Protein AF-0000000084720107 (afdb_homodimer)

Solvent-accessible surface area (backbone atoms only — not comparable to full-atom values): 11826 Å² total; per-residue (Å²): 132,82,77,73,78,61,70,47,73,64,52,52,46,48,54,51,49,52,49,52,50,50,53,50,51,50,52,51,52,51,51,51,52,51,52,50,51,51,45,51,50,36,15,63,71,26,46,46,28,26,32,77,55,29,47,62,40,39,82,42,75,51,89,94,42,63,37,34,33,23,87,82,72,50,26,40,38,35,46,38,69,46,50,47,48,53,45,55,48,43,70,68,40,79,60,46,48,67,66,46,51,62,47,44,70,71,48,81,108,130,84,77,74,79,62,70,48,74,62,51,51,47,48,54,51,49,51,49,52,50,51,52,50,50,49,51,51,52,51,50,51,51,51,52,50,50,51,44,51,50,36,15,63,72,26,46,46,28,26,31,76,56,29,47,62,41,40,81,42,74,51,90,95,41,64,36,36,32,24,86,83,72,50,27,38,38,35,48,38,68,46,50,48,48,52,46,54,47,46,71,67,39,76,62,47,49,67,65,43,51,61,47,43,70,69,46,81,107

Radius of gyration: 31.12 Å; Cα contacts (8 Å, |Δi|>4): 248; chains: 2; bounding box: 76×120×64 Å

Structure (mmCIF, N/CA/C/O backbone):
data_AF-0000000084720107-model_v1
#
loop_
_entity.id
_entity.type
_entity.pdbx_description
1 polymer 'Transcription factor zinc-finger domain-containing protein'
#
loop_
_atom_site.group_PDB
_atom_site.id
_atom_site.type_symbol
_atom_site.label_atom_id
_atom_site.label_alt_id
_atom_site.label_comp_id
_atom_site.label_asym_id
_atom_site.label_entity_id
_atom_site.label_seq_id
_atom_site.pdbx_PDB_ins_code
_atom_site.Cartn_x
_atom_site.Cartn_y
_atom_site.Cartn_z
_atom_site.occupancy
_atom_site.B_iso_or_equiv
_atom_site.auth_seq_id
_atom_site.auth_comp_id
_atom_site.auth_asym_id
_atom_site.auth_atom_id
_atom_site.pdbx_PDB_model_num
ATOM 1 N N . MET A 1 1 ? -48.094 58.781 13.461 1 42.09 1 MET A N 1
ATOM 2 C CA . MET A 1 1 ? -47.031 58.656 12.492 1 42.09 1 MET A CA 1
ATOM 3 C C . MET A 1 1 ? -46.281 57.344 12.672 1 42.09 1 MET A C 1
ATOM 5 O O . MET A 1 1 ? -45.75 57.062 13.734 1 42.09 1 MET A O 1
ATOM 9 N N . ALA A 1 2 ? -46.812 56.344 12.031 1 54.69 2 ALA A N 1
ATOM 10 C CA . ALA A 1 2 ? -46.281 54.969 12.047 1 54.69 2 ALA A CA 1
ATOM 11 C C . ALA A 1 2 ? -44.844 54.938 11.555 1 54.69 2 ALA A C 1
ATOM 13 O O . ALA A 1 2 ? -44.531 55.406 10.461 1 54.69 2 ALA A O 1
ATOM 14 N N . HIS A 1 3 ? -43.875 55.156 12.414 1 52.16 3 HIS A N 1
ATOM 15 C CA . HIS A 1 3 ? -42.469 54.938 12.07 1 52.16 3 HIS A CA 1
ATOM 16 C C . HIS A 1 3 ? -42.281 53.594 11.367 1 52.16 3 HIS A C 1
ATOM 18 O O . HIS A 1 3 ? -42.562 52.531 11.938 1 52.16 3 HIS A O 1
ATOM 24 N N . THR A 1 4 ? -42.625 53.531 10.102 1 53.78 4 THR A N 1
ATOM 25 C CA . THR A 1 4 ? -42.25 52.375 9.273 1 53.78 4 THR A CA 1
ATOM 26 C C . THR A 1 4 ? -40.812 52.031 9.484 1 53.78 4 THR A C 1
ATOM 28 O O . THR A 1 4 ? -39.906 52.812 9.203 1 53.78 4 THR A O 1
ATOM 31 N N . ASP A 1 5 ? -40.438 51.438 10.547 1 54.19 5 ASP A N 1
ATOM 32 C CA . ASP A 1 5 ? -39.125 50.906 10.844 1 54.19 5 ASP A CA 1
ATOM 33 C C . ASP A 1 5 ? -38.562 50.156 9.641 1 54.19 5 ASP A C 1
ATOM 35 O O . ASP A 1 5 ? -38.688 48.938 9.531 1 54.19 5 ASP A O 1
ATOM 39 N N . LYS A 1 6 ? -38.688 50.719 8.516 1 60.16 6 LYS A N 1
ATOM 40 C CA . LYS A 1 6 ? -38 50.094 7.387 1 60.16 6 LYS A CA 1
ATOM 41 C C . LYS A 1 6 ? -36.531 49.844 7.703 1 60.16 6 LYS A C 1
ATOM 43 O O . LYS A 1 6 ? -35.812 50.75 8.094 1 60.16 6 LYS A O 1
ATOM 48 N N . PRO A 1 7 ? -36.156 48.625 7.863 1 62.66 7 PRO A N 1
ATOM 49 C CA . PRO A 1 7 ? -34.719 48.438 8.102 1 62.66 7 PRO A CA 1
ATOM 50 C C . PRO A 1 7 ? -33.844 49.188 7.078 1 62.66 7 PRO A C 1
ATOM 52 O O . PRO A 1 7 ? -34.25 49.312 5.922 1 62.66 7 PRO A O 1
ATOM 55 N N . SER A 1 8 ? -33 50 7.645 1 70.5 8 SER A N 1
ATOM 56 C CA . SER A 1 8 ? -32.094 50.781 6.785 1 70.5 8 SER A CA 1
ATOM 57 C C . SER A 1 8 ? -31.328 49.875 5.824 1 70.5 8 SER A C 1
ATOM 59 O O . SER A 1 8 ? -31.094 48.719 6.125 1 70.5 8 SER A O 1
ATOM 61 N N . THR A 1 9 ? -31.266 50.375 4.613 1 80.69 9 THR A N 1
ATOM 62 C CA . THR A 1 9 ? -30.516 49.75 3.535 1 80.69 9 THR A CA 1
ATOM 63 C C . THR A 1 9 ? -29.25 49.094 4.07 1 80.69 9 THR A C 1
ATOM 65 O O . THR A 1 9 ? -28.906 47.969 3.666 1 80.69 9 THR A O 1
ATOM 68 N N . ASN A 1 10 ? -28.797 49.688 5.18 1 84.31 10 ASN A N 1
ATOM 69 C CA . ASN A 1 10 ? -27.578 49.188 5.797 1 84.31 10 ASN A CA 1
ATOM 70 C C . ASN A 1 10 ? -27.844 47.906 6.613 1 84.31 10 ASN A C 1
ATOM 72 O O . ASN A 1 10 ? -27.062 46.969 6.559 1 84.31 10 ASN A O 1
ATOM 76 N N . GLU A 1 11 ? -29.062 48 7.293 1 87.75 11 GLU A N 1
ATOM 77 C CA . GLU A 1 11 ? -29.438 46.844 8.078 1 87.75 11 GLU A CA 1
ATOM 78 C C . GLU A 1 11 ? -29.766 45.656 7.176 1 87.75 11 GLU A C 1
ATOM 80 O O . GLU A 1 11 ? -29.375 44.531 7.465 1 87.75 11 GLU A O 1
ATOM 85 N N . ASP A 1 12 ? -30.422 45.938 6.09 1 87.31 12 ASP A N 1
ATOM 86 C CA . ASP A 1 12 ? -30.75 44.906 5.113 1 87.31 12 ASP A CA 1
ATOM 87 C C . ASP A 1 12 ? -29.484 44.281 4.508 1 87.31 12 ASP A C 1
ATOM 89 O O . ASP A 1 12 ? -29.391 43.062 4.32 1 87.31 12 ASP A O 1
ATOM 93 N N . ASP A 1 13 ? -28.594 45.156 4.328 1 90 13 ASP A N 1
ATOM 94 C CA . ASP A 1 13 ? -27.312 44.719 3.777 1 90 13 ASP A CA 1
ATOM 95 C C . ASP A 1 13 ? -26.547 43.844 4.781 1 90 13 ASP A C 1
ATOM 97 O O . ASP A 1 13 ? -25.938 42.844 4.406 1 90 13 ASP A O 1
ATOM 101 N N . TYR A 1 14 ? -26.625 44.344 6.008 1 95.44 14 TYR A N 1
ATOM 102 C CA . TYR A 1 14 ? -25.969 43.594 7.082 1 95.44 14 TYR A CA 1
ATOM 103 C C . TYR A 1 14 ? -26.547 42.188 7.211 1 95.44 14 TYR A C 1
ATOM 105 O O . TYR A 1 14 ? -25.797 41.219 7.23 1 95.44 14 TYR A O 1
ATOM 113 N N . PHE A 1 15 ? -27.859 42 7.211 1 94.31 15 PHE A N 1
ATOM 114 C CA . PHE A 1 15 ? -28.516 40.719 7.344 1 94.31 15 PHE A CA 1
ATOM 115 C C . PHE A 1 15 ? -28.266 39.844 6.105 1 94.31 15 PHE A C 1
ATOM 117 O O . PHE A 1 15 ? -28.109 38.625 6.211 1 94.31 15 PHE A O 1
ATOM 124 N N . ALA A 1 16 ? -28.219 40.562 4.969 1 94.38 16 ALA A N 1
ATOM 125 C CA . ALA A 1 16 ? -27.922 39.844 3.725 1 94.38 16 ALA A CA 1
ATOM 126 C C . ALA A 1 16 ? -26.5 39.281 3.75 1 94.38 16 ALA A C 1
ATOM 128 O O . ALA A 1 16 ? -26.297 38.125 3.357 1 94.38 16 ALA A O 1
ATOM 129 N N . GLN A 1 17 ? -25.578 40.094 4.285 1 94 17 GLN A N 1
ATOM 130 C CA . GLN A 1 17 ? -24.203 39.656 4.398 1 94 17 GLN A CA 1
ATOM 131 C C . GLN A 1 17 ? -24.062 38.5 5.387 1 94 17 GLN A C 1
ATOM 133 O O . GLN A 1 17 ? -23.359 37.531 5.117 1 94 17 GLN A O 1
ATOM 138 N N . GLU A 1 18 ? -24.781 38.594 6.469 1 94.56 18 GLU A N 1
ATOM 139 C CA . GLU A 1 18 ? -24.766 37.531 7.477 1 94.56 18 GLU A CA 1
ATOM 140 C C . GLU A 1 18 ? -25.312 36.25 6.914 1 94.56 18 GLU A C 1
ATOM 142 O O . GLU A 1 18 ? -24.766 35.156 7.176 1 94.56 18 GLU A O 1
ATOM 147 N N . GLU A 1 19 ? -26.312 36.406 6.145 1 95.62 19 GLU A N 1
ATOM 148 C CA . GLU A 1 19 ? -26.906 35.219 5.539 1 95.62 19 GLU A CA 1
ATOM 149 C C . GLU A 1 19 ? -25.969 34.562 4.539 1 95.62 19 GLU A C 1
ATOM 151 O O . GLU A 1 19 ? -25.828 33.344 4.512 1 95.62 19 GLU A O 1
ATOM 156 N N . ILE A 1 20 ? -25.266 35.344 3.721 1 97.06 20 ILE A N 1
ATOM 157 C CA . ILE A 1 20 ? -24.312 34.844 2.748 1 97.06 20 ILE A CA 1
ATOM 158 C C . ILE A 1 20 ? -23.172 34.094 3.473 1 97.06 20 ILE A C 1
ATOM 160 O O . ILE A 1 20 ? -22.781 33 3.072 1 97.06 20 ILE A O 1
ATOM 164 N N . GLU A 1 21 ? -22.75 34.688 4.562 1 96.69 21 GLU A N 1
ATOM 165 C CA . GLU A 1 21 ? -21.656 34.094 5.332 1 96.69 21 GLU A CA 1
ATOM 166 C C . GLU A 1 21 ? -22.078 32.75 5.953 1 96.69 21 GLU A C 1
ATOM 168 O O . GLU A 1 21 ? -21.297 31.797 5.949 1 96.69 21 GLU A O 1
ATOM 173 N N . GLN A 1 22 ? -23.328 32.781 6.426 1 96.31 22 GLN A N 1
ATOM 174 C CA . GLN A 1 22 ? -23.844 31.531 7.012 1 96.31 22 GLN A CA 1
ATOM 175 C C . GLN A 1 22 ? -23.953 30.438 5.961 1 96.31 22 GLN A C 1
ATOM 177 O O . GLN A 1 22 ? -23.578 29.281 6.219 1 96.31 22 GLN A O 1
ATOM 182 N N . LYS A 1 23 ? -24.406 30.828 4.773 1 97.56 23 LYS A N 1
ATOM 183 C CA . LYS A 1 23 ? -24.516 29.859 3.688 1 97.56 23 LYS A CA 1
ATOM 184 C C . LYS A 1 23 ? -23.141 29.375 3.25 1 97.56 23 LYS A C 1
ATOM 186 O O . LYS A 1 23 ? -22.953 28.188 2.977 1 97.56 23 LYS A O 1
ATOM 191 N N . ARG A 1 24 ? -22.188 30.297 3.236 1 97.25 24 ARG A N 1
ATOM 192 C CA . ARG A 1 24 ? -20.812 29.953 2.898 1 97.25 24 ARG A CA 1
ATOM 193 C C . ARG A 1 24 ? -20.234 28.969 3.916 1 97.25 24 ARG A C 1
ATOM 195 O O . ARG A 1 24 ? -19.609 27.984 3.543 1 97.25 24 ARG A O 1
ATOM 202 N N . LYS A 1 25 ? -20.453 29.234 5.195 1 97.5 25 LYS A N 1
ATOM 203 C CA . LYS A 1 25 ? -19.953 28.375 6.273 1 97.5 25 LYS A CA 1
ATOM 204 C C . LYS A 1 25 ? -20.562 26.984 6.191 1 97.5 25 LYS A C 1
ATOM 206 O O . LYS A 1 25 ? -19.844 25.984 6.336 1 97.5 25 LYS A O 1
ATOM 211 N N . LEU A 1 26 ? -21.781 26.891 5.934 1 97 26 LEU A N 1
ATOM 212 C CA . LEU A 1 26 ? -22.453 25.609 5.797 1 97 26 LEU A CA 1
ATOM 213 C C . LEU A 1 26 ? -21.906 24.828 4.605 1 97 26 LEU A C 1
ATOM 215 O O . LEU A 1 26 ? -21.656 23.625 4.707 1 97 26 LEU A O 1
ATOM 219 N N . ALA A 1 27 ? -21.703 25.5 3.475 1 97.5 27 ALA A N 1
ATOM 220 C CA . ALA A 1 27 ? -21.141 24.891 2.275 1 97.5 27 ALA A CA 1
ATOM 221 C C . ALA A 1 27 ? -19.75 24.312 2.553 1 97.5 27 ALA A C 1
ATOM 223 O O . ALA A 1 27 ? -19.438 23.203 2.129 1 97.5 27 ALA A O 1
ATOM 224 N N . HIS A 1 28 ? -19 25.141 3.303 1 97.56 28 HIS A N 1
ATOM 225 C CA . HIS A 1 28 ? -17.656 24.703 3.664 1 97.56 28 HIS A CA 1
ATOM 226 C C . HIS A 1 28 ? -17.703 23.469 4.562 1 97.56 28 HIS A C 1
ATOM 228 O O . HIS A 1 28 ? -16.953 22.516 4.352 1 97.56 28 HIS A O 1
ATOM 234 N N . GLN A 1 29 ? -18.594 23.484 5.484 1 96.94 29 GLN A N 1
ATOM 235 C CA . GLN A 1 29 ? -18.75 22.359 6.387 1 96.94 29 GLN A CA 1
ATOM 236 C C . GLN A 1 29 ? -19.188 21.094 5.629 1 96.94 29 GLN A C 1
ATOM 238 O O . GLN A 1 29 ? -18.656 20.016 5.871 1 96.94 29 GLN A O 1
ATOM 243 N N . GLN A 1 30 ? -20.047 21.234 4.727 1 97.31 30 GLN A N 1
ATOM 244 C CA . GLN A 1 30 ? -20.5 20.125 3.9 1 97.31 30 GLN A CA 1
ATOM 245 C C . GLN A 1 30 ? -19.375 19.594 3.027 1 97.31 30 GLN A C 1
ATOM 247 O O . GLN A 1 30 ? -19.203 18.375 2.891 1 97.31 30 GLN A O 1
ATOM 252 N N . ALA A 1 31 ? -18.656 20.422 2.492 1 97.38 31 ALA A N 1
ATOM 253 C CA . ALA A 1 31 ? -17.516 20.031 1.663 1 97.38 31 ALA A CA 1
ATOM 254 C C . ALA A 1 31 ? -16.484 19.25 2.475 1 97.38 31 ALA A C 1
ATOM 256 O O . ALA A 1 31 ? -15.961 18.219 2.014 1 97.38 31 ALA A O 1
ATOM 257 N N . GLN A 1 32 ? -16.25 19.734 3.699 1 96.94 32 GLN A N 1
ATOM 258 C CA . GLN A 1 32 ? -15.305 19.047 4.582 1 96.94 32 GLN A CA 1
ATOM 259 C C . GLN A 1 32 ? -15.812 17.672 4.977 1 96.94 32 GLN A C 1
ATOM 261 O O . GLN A 1 32 ? -15.047 16.703 5.02 1 96.94 32 GLN A O 1
ATOM 266 N N . ALA A 1 33 ? -17.031 17.578 5.223 1 97.25 33 ALA A N 1
ATOM 267 C CA . ALA A 1 33 ? -17.641 16.297 5.598 1 97.25 33 ALA A CA 1
ATOM 268 C C . ALA A 1 33 ? -17.562 15.289 4.449 1 97.25 33 ALA A C 1
ATOM 270 O O . ALA A 1 33 ? -17.25 14.117 4.664 1 97.25 33 ALA A O 1
ATOM 271 N N . LEU A 1 34 ? -17.812 15.742 3.246 1 97.06 34 LEU A N 1
ATOM 272 C CA . LEU A 1 34 ? -17.734 14.875 2.072 1 97.06 34 LEU A CA 1
ATOM 273 C C . LEU A 1 34 ? -16.297 14.414 1.834 1 97.06 34 LEU A C 1
ATOM 275 O O . LEU A 1 34 ? -16.062 13.25 1.526 1 97.06 34 LEU A O 1
ATOM 279 N N . ALA A 1 35 ? -15.391 15.32 1.929 1 96.19 35 ALA A N 1
ATOM 280 C CA . ALA A 1 35 ? -13.977 14.984 1.771 1 96.19 35 ALA A CA 1
ATOM 281 C C . ALA A 1 35 ? -13.539 13.953 2.809 1 96.19 35 ALA A C 1
ATOM 283 O O . ALA A 1 35 ? -12.805 13.016 2.49 1 96.19 35 ALA A O 1
ATOM 284 N N . ALA A 1 36 ? -13.992 14.109 4.02 1 96.69 36 ALA A N 1
ATOM 285 C CA . ALA A 1 36 ? -13.664 13.188 5.098 1 96.69 36 ALA A CA 1
ATOM 286 C C . ALA A 1 36 ? -14.227 11.797 4.82 1 96.69 36 ALA A C 1
ATOM 288 O O . ALA A 1 36 ? -13.555 10.789 5.047 1 96.69 36 ALA A O 1
ATOM 289 N N . GLN A 1 37 ? -15.383 11.805 4.344 1 96.44 37 GLN A N 1
ATOM 290 C CA . GLN A 1 37 ? -16.016 10.531 3.998 1 96.44 37 GLN A CA 1
ATOM 291 C C . GLN A 1 37 ? -15.25 9.828 2.877 1 96.44 37 GLN A C 1
ATOM 293 O O . GLN A 1 37 ? -15.016 8.625 2.939 1 96.44 37 GLN A O 1
ATOM 298 N N . GLN A 1 38 ? -14.898 10.586 1.885 1 96.25 38 GLN A N 1
ATOM 299 C CA . GLN A 1 38 ? -14.125 10.031 0.778 1 96.25 38 GLN A CA 1
ATOM 300 C C . GLN A 1 38 ? -12.797 9.469 1.266 1 96.25 38 GLN A C 1
ATOM 302 O O . GLN A 1 38 ? -12.391 8.375 0.856 1 96.25 38 GLN A O 1
ATOM 307 N N . ARG A 1 39 ? -12.133 10.188 2.121 1 95.81 39 ARG A N 1
ATOM 308 C CA . ARG A 1 39 ? -10.859 9.727 2.678 1 95.81 39 ARG A CA 1
ATOM 309 C C . ARG A 1 39 ? -11.039 8.422 3.441 1 95.81 39 ARG A C 1
ATOM 311 O O . ARG A 1 39 ? -10.219 7.504 3.316 1 95.81 39 ARG A O 1
ATOM 318 N N . GLU A 1 40 ? -12.086 8.367 4.203 1 97.5 40 GLU A N 1
ATOM 319 C CA . GLU A 1 40 ? -12.375 7.148 4.957 1 97.5 40 GLU A CA 1
ATOM 320 C C . GLU A 1 40 ? -12.656 5.977 4.023 1 97.5 40 GLU A C 1
ATOM 322 O O . GLU A 1 40 ? -12.219 4.852 4.277 1 97.5 40 GLU A O 1
ATOM 327 N N . GLU A 1 41 ? -13.336 6.238 2.996 1 98 41 GLU A N 1
ATOM 328 C CA . GLU A 1 41 ? -13.625 5.203 2.01 1 98 41 GLU A CA 1
ATOM 329 C C . GLU A 1 41 ? -12.352 4.703 1.337 1 98 41 GLU A C 1
ATOM 331 O O . GLU A 1 41 ? -12.18 3.5 1.142 1 98 41 GLU A O 1
ATOM 336 N N . LEU A 1 42 ? -11.484 5.562 0.985 1 97.56 42 LEU A N 1
ATOM 337 C CA . LEU A 1 42 ? -10.203 5.199 0.396 1 97.56 42 LEU A CA 1
ATOM 338 C C . LEU A 1 42 ? -9.367 4.395 1.381 1 97.56 42 LEU A C 1
ATOM 340 O O . LEU A 1 42 ? -8.734 3.406 1.001 1 97.56 42 LEU A O 1
ATOM 344 N N . LYS A 1 43 ? -9.367 4.852 2.609 1 97.94 43 LYS A N 1
ATOM 345 C CA . LYS A 1 43 ? -8.664 4.129 3.662 1 97.94 43 LYS A CA 1
ATOM 346 C C . LYS A 1 43 ? -9.156 2.689 3.768 1 97.94 43 LYS A C 1
ATOM 348 O O . LYS A 1 43 ? -8.359 1.752 3.791 1 97.94 43 LYS A O 1
ATOM 353 N N . LYS A 1 44 ? -10.406 2.51 3.754 1 98.06 44 LYS A N 1
ATOM 354 C CA . LYS A 1 44 ? -10.992 1.178 3.865 1 98.06 44 LYS A CA 1
ATOM 355 C C . LYS A 1 44 ? -10.656 0.327 2.643 1 98.06 44 LYS A C 1
ATOM 357 O O . LYS A 1 44 ? -10.359 -0.863 2.77 1 98.06 44 LYS A O 1
ATOM 362 N N . LEU A 1 45 ? -10.664 0.875 1.527 1 98.12 45 LEU A N 1
ATOM 363 C CA . LEU A 1 45 ? -10.43 0.177 0.268 1 98.12 45 LEU A CA 1
ATOM 364 C C . LEU A 1 45 ? -9.008 -0.37 0.203 1 98.12 45 LEU A C 1
ATOM 366 O O . LEU A 1 45 ? -8.789 -1.491 -0.261 1 98.12 45 LEU A O 1
ATOM 370 N N . HIS A 1 46 ? -8.078 0.383 0.67 1 98.38 46 HIS A N 1
ATOM 371 C CA . HIS A 1 46 ? -6.676 0.057 0.424 1 98.38 46 HIS A CA 1
ATOM 372 C C . HIS A 1 46 ? -6.008 -0.479 1.684 1 98.38 46 HIS A C 1
ATOM 374 O O . HIS A 1 46 ? -4.832 -0.853 1.656 1 98.38 46 HIS A O 1
ATOM 380 N N . PHE A 1 47 ? -6.805 -0.526 2.811 1 98.38 47 PHE A N 1
ATOM 381 C CA . PHE A 1 47 ? -6.262 -0.943 4.098 1 98.38 47 PHE A CA 1
ATOM 382 C C . PHE A 1 47 ? -5.586 -2.305 3.984 1 98.38 47 PHE A C 1
ATOM 384 O O . PHE A 1 47 ? -6.188 -3.262 3.494 1 98.38 47 PHE A O 1
ATOM 391 N N . MET A 1 48 ? -4.352 -2.396 4.285 1 98.06 48 MET A N 1
ATOM 392 C CA . MET A 1 48 ? -3.543 -3.605 4.383 1 98.06 48 MET A CA 1
ATOM 393 C C . MET A 1 48 ? -3.459 -4.316 3.039 1 98.06 48 MET A C 1
ATOM 395 O O . MET A 1 48 ? -3.346 -5.543 2.984 1 98.06 48 MET A O 1
ATOM 399 N N . LYS A 1 49 ? -3.588 -3.574 1.926 1 98.5 49 LYS A N 1
ATOM 400 C CA . LYS A 1 49 ? -3.324 -4.066 0.578 1 98.5 49 LYS A CA 1
ATOM 401 C C . LYS A 1 49 ? -1.955 -3.607 0.082 1 98.5 49 LYS A C 1
ATOM 403 O O . LYS A 1 49 ? -1.561 -2.461 0.309 1 98.5 49 LYS A O 1
ATOM 408 N N . CYS A 1 50 ? -1.223 -4.48 -0.48 1 97.94 50 CYS A N 1
ATOM 409 C CA . CYS A 1 50 ? 0.128 -4.199 -0.953 1 97.94 50 CYS A CA 1
ATOM 410 C C . CYS A 1 50 ? 0.105 -3.191 -2.096 1 97.94 50 CYS A C 1
ATOM 412 O O . CYS A 1 50 ? -0.551 -3.416 -3.115 1 97.94 50 CYS A O 1
ATOM 414 N N . PRO A 1 51 ? 0.845 -2.18 -1.978 1 98 51 PRO A N 1
ATOM 415 C CA . PRO A 1 51 ? 0.857 -1.147 -3.018 1 98 51 PRO A CA 1
ATOM 416 C C . PRO A 1 51 ? 1.686 -1.547 -4.234 1 98 51 PRO A C 1
ATOM 418 O O . PRO A 1 51 ? 1.779 -0.784 -5.199 1 98 51 PRO A O 1
ATOM 421 N N . LYS A 1 52 ? 2.318 -2.68 -4.199 1 96.5 52 LYS A N 1
ATOM 422 C CA . LYS A 1 52 ? 3.146 -3.141 -5.309 1 96.5 52 LYS A CA 1
ATOM 423 C C . LYS A 1 52 ? 2.414 -4.188 -6.145 1 96.5 52 LYS A C 1
ATOM 425 O O . LYS A 1 52 ? 2.406 -4.109 -7.375 1 96.5 52 LYS A O 1
ATOM 430 N N . CYS A 1 53 ? 1.717 -5.094 -5.43 1 97.38 53 CYS A N 1
ATOM 431 C CA . CYS A 1 53 ? 1.162 -6.207 -6.195 1 97.38 53 CYS A CA 1
ATOM 432 C C . CYS A 1 53 ? -0.321 -6.387 -5.895 1 97.38 53 CYS A C 1
ATOM 434 O O . CYS A 1 53 ? -0.986 -7.223 -6.516 1 97.38 53 CYS A O 1
ATOM 436 N N . GLY A 1 54 ? -0.812 -5.688 -4.863 1 97.88 54 GLY A N 1
ATOM 437 C CA . GLY A 1 54 ? -2.244 -5.68 -4.605 1 97.88 54 GLY A CA 1
ATOM 438 C C . GLY A 1 54 ? -2.682 -6.773 -3.648 1 97.88 54 GLY A C 1
ATOM 439 O O . GLY A 1 54 ? -3.842 -6.816 -3.234 1 97.88 54 GLY A O 1
ATOM 440 N N . MET A 1 55 ? -1.775 -7.695 -3.24 1 97.44 55 MET A N 1
ATOM 441 C CA . MET A 1 55 ? -2.115 -8.773 -2.318 1 97.44 55 MET A CA 1
ATOM 442 C C . MET A 1 55 ? -2.209 -8.258 -0.887 1 97.44 55 MET A C 1
ATOM 444 O O . MET A 1 55 ? -1.887 -7.102 -0.616 1 97.44 55 MET A O 1
ATOM 448 N N . ASP A 1 56 ? -2.586 -9.07 0.007 1 97.62 56 ASP A N 1
ATOM 449 C CA . ASP A 1 56 ? -2.758 -8.68 1.403 1 97.62 56 ASP A CA 1
ATOM 450 C C . ASP A 1 56 ? -1.407 -8.492 2.092 1 97.62 56 ASP A C 1
ATOM 452 O O . ASP A 1 56 ? -0.474 -9.266 1.855 1 97.62 56 ASP A O 1
ATOM 456 N N . LEU A 1 57 ? -1.314 -7.484 2.928 1 96.62 57 LEU A N 1
ATOM 457 C CA . LEU A 1 57 ? -0.196 -7.348 3.854 1 96.62 57 LEU A CA 1
ATOM 458 C C . LEU A 1 57 ? -0.47 -8.094 5.152 1 96.62 57 LEU A C 1
ATOM 460 O O . LEU A 1 57 ? -1.626 -8.242 5.559 1 96.62 57 LEU A O 1
ATOM 464 N N . HIS A 1 58 ? 0.583 -8.586 5.742 1 91.62 58 HIS A N 1
ATOM 465 C CA . HIS A 1 58 ? 0.469 -9.297 7.012 1 91.62 58 HIS A CA 1
ATOM 466 C C . HIS A 1 58 ? 1.369 -8.672 8.07 1 91.62 58 HIS A C 1
ATOM 468 O O . HIS A 1 58 ? 2.504 -8.289 7.785 1 91.62 58 HIS A O 1
ATOM 474 N N . LYS A 1 59 ? 0.797 -8.586 9.211 1 90.12 59 LYS A N 1
ATOM 475 C CA . LYS A 1 59 ? 1.562 -8.047 10.328 1 90.12 59 LYS A CA 1
ATOM 476 C C . LYS A 1 59 ? 2.551 -9.07 10.867 1 90.12 59 LYS A C 1
ATOM 478 O O . LYS A 1 59 ? 2.191 -10.234 11.086 1 90.12 59 LYS A O 1
ATOM 483 N N . LEU A 1 60 ? 3.74 -8.641 10.898 1 78.5 60 LEU A N 1
ATOM 484 C CA . LEU A 1 60 ? 4.789 -9.453 11.508 1 78.5 60 LEU A CA 1
ATOM 485 C C . LEU A 1 60 ? 5.531 -8.664 12.578 1 78.5 60 LEU A C 1
ATOM 487 O O . LEU A 1 60 ? 5.789 -7.469 12.414 1 78.5 60 LEU A O 1
ATOM 491 N N . THR A 1 61 ? 5.617 -9.227 13.695 1 74.69 61 THR A N 1
ATOM 492 C CA . THR A 1 61 ? 6.375 -8.586 14.766 1 74.69 61 THR A CA 1
ATOM 493 C C . THR A 1 61 ? 7.801 -9.133 14.82 1 74.69 61 THR A C 1
ATOM 495 O O . THR A 1 61 ? 8.008 -10.344 14.805 1 74.69 61 THR A O 1
ATOM 498 N N . LYS A 1 62 ? 8.688 -8.312 14.531 1 60.41 62 LYS A N 1
ATOM 499 C CA . LYS A 1 62 ? 10.086 -8.695 14.68 1 60.41 62 LYS A CA 1
ATOM 500 C C . LYS A 1 62 ? 10.766 -7.887 15.789 1 60.41 62 LYS A C 1
ATOM 502 O O . LYS A 1 62 ? 11 -6.688 15.633 1 60.41 62 LYS A O 1
ATOM 507 N N . GLY A 1 63 ? 11.094 -8.555 16.797 1 61.94 63 GLY A N 1
ATOM 508 C CA . GLY A 1 63 ? 11.57 -7.816 17.969 1 61.94 63 GLY A CA 1
ATOM 509 C C . GLY A 1 63 ? 10.531 -6.859 18.516 1 61.94 63 GLY A C 1
ATOM 510 O O . GLY A 1 63 ? 9.414 -7.262 18.828 1 61.94 63 GLY A O 1
ATOM 511 N N . ASP A 1 64 ? 10.914 -5.621 18.547 1 64.88 6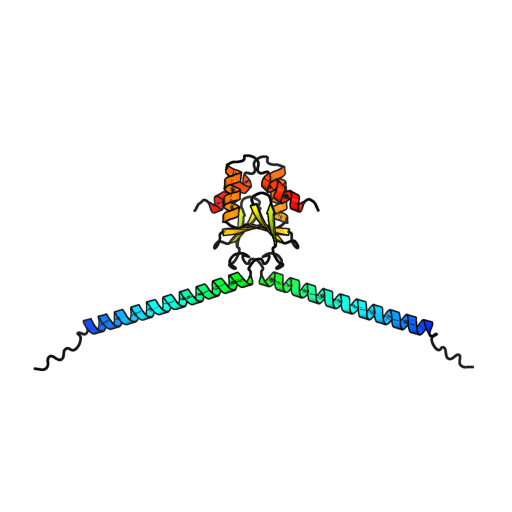4 ASP A N 1
ATOM 512 C CA . ASP A 1 64 ? 10.016 -4.602 19.094 1 64.88 64 ASP A CA 1
ATOM 513 C C . ASP A 1 64 ? 9.367 -3.791 17.984 1 64.88 64 ASP A C 1
ATOM 515 O O . ASP A 1 64 ? 8.742 -2.758 18.234 1 64.88 64 ASP A O 1
ATOM 519 N N . VAL A 1 65 ? 9.602 -4.324 16.734 1 67.19 65 VAL A N 1
ATOM 520 C CA . VAL A 1 65 ? 9.047 -3.559 15.625 1 67.19 65 VAL A CA 1
ATOM 521 C C . VAL A 1 65 ? 7.988 -4.387 14.906 1 67.19 65 VAL A C 1
ATOM 523 O O . VAL A 1 65 ? 8.18 -5.586 14.672 1 67.19 65 VAL A O 1
ATOM 526 N N . GLU A 1 66 ? 6.879 -3.754 14.734 1 79.69 66 GLU A N 1
ATOM 527 C CA . GLU A 1 66 ? 5.805 -4.355 13.945 1 79.69 66 GLU A CA 1
ATOM 528 C C . GLU A 1 66 ? 5.84 -3.869 12.5 1 79.69 66 GLU A C 1
ATOM 530 O O . GLU A 1 66 ? 5.895 -2.666 12.25 1 79.69 66 GLU A O 1
ATOM 535 N N . ILE A 1 67 ? 5.918 -4.82 11.578 1 78.81 67 ILE A N 1
ATOM 536 C CA . ILE A 1 67 ? 5.945 -4.461 10.164 1 78.81 67 ILE A CA 1
ATOM 537 C C . ILE A 1 67 ? 4.773 -5.121 9.438 1 78.81 67 ILE A C 1
ATOM 539 O O . ILE A 1 67 ? 4.246 -6.141 9.898 1 78.81 67 ILE A O 1
ATOM 543 N N . ASP A 1 68 ? 4.34 -4.496 8.391 1 91.06 68 ASP A N 1
ATOM 544 C CA . ASP A 1 68 ? 3.379 -5.082 7.465 1 91.06 68 ASP A CA 1
ATOM 545 C C . ASP A 1 68 ? 4.07 -5.57 6.195 1 91.06 68 ASP A C 1
ATOM 547 O O . ASP A 1 68 ? 4.68 -4.781 5.469 1 91.06 68 ASP A O 1
ATOM 551 N N . THR A 1 69 ? 4.012 -6.93 5.938 1 87.56 69 THR A N 1
ATOM 552 C CA . THR A 1 69 ? 4.773 -7.484 4.824 1 87.56 69 THR A CA 1
ATOM 553 C C . THR A 1 69 ? 3.854 -8.242 3.867 1 87.56 69 THR A C 1
ATOM 555 O O . THR A 1 69 ? 2.838 -8.797 4.285 1 87.56 69 THR A O 1
ATOM 558 N N . CYS A 1 70 ? 4.266 -8.133 2.648 1 92.25 70 CYS A N 1
ATOM 559 C CA . CYS A 1 70 ? 3.59 -8.906 1.614 1 92.25 70 CYS A CA 1
ATOM 560 C C . CYS A 1 70 ? 4.316 -10.219 1.356 1 92.25 70 CYS A C 1
ATOM 562 O O . CYS A 1 70 ? 5.488 -10.227 0.974 1 92.25 70 CYS A O 1
ATOM 564 N N . PHE A 1 71 ? 3.656 -11.344 1.472 1 88.94 71 PHE A N 1
ATOM 565 C CA . PHE A 1 71 ? 4.289 -12.648 1.308 1 88.94 71 PHE A CA 1
ATOM 566 C C . PHE A 1 71 ? 4.395 -13.016 -0.168 1 88.94 71 PHE A C 1
ATOM 568 O O . PHE A 1 71 ? 5.117 -13.953 -0.53 1 88.94 71 PHE A O 1
ATOM 575 N N . ASN A 1 72 ? 3.73 -12.156 -0.942 1 92.25 72 ASN A N 1
ATOM 576 C CA . ASN A 1 72 ? 3.805 -12.414 -2.377 1 92.25 72 ASN A CA 1
ATOM 577 C C . ASN A 1 72 ? 5.023 -11.742 -3.006 1 92.25 72 ASN A C 1
ATOM 579 O O . ASN A 1 72 ? 5.809 -12.398 -3.695 1 92.25 72 ASN A O 1
ATOM 583 N N . CYS A 1 73 ? 5.246 -10.477 -2.803 1 92.44 73 CYS A N 1
ATOM 584 C CA . CYS A 1 73 ? 6.352 -9.766 -3.436 1 92.44 73 CYS A CA 1
ATOM 585 C C . CYS A 1 73 ? 7.457 -9.469 -2.43 1 92.44 73 CYS A C 1
ATOM 587 O O . CYS A 1 73 ? 8.547 -9.031 -2.809 1 92.44 73 CYS A O 1
ATOM 589 N N . HIS A 1 74 ? 7.07 -9.602 -1.176 1 86.94 74 HIS A N 1
ATOM 590 C CA . HIS A 1 74 ? 8.031 -9.484 -0.084 1 86.94 74 HIS A CA 1
ATOM 591 C C . HIS A 1 74 ? 8.352 -8.023 0.22 1 86.94 74 HIS A C 1
ATOM 593 O O . HIS A 1 74 ? 9.383 -7.723 0.814 1 86.94 74 HIS A O 1
ATOM 599 N N . GLY A 1 75 ? 7.48 -7.121 -0.141 1 88.56 75 GLY A N 1
ATOM 600 C CA . GLY A 1 75 ? 7.594 -5.727 0.26 1 88.56 75 GLY A CA 1
ATOM 601 C C . GLY A 1 75 ? 7.25 -5.496 1.72 1 88.56 75 GLY A C 1
ATOM 602 O O . GLY A 1 75 ? 6.566 -6.316 2.338 1 88.56 75 GLY A O 1
ATOM 603 N N . VAL A 1 76 ? 7.672 -4.34 2.211 1 86.69 76 VAL A N 1
ATOM 604 C CA . VAL A 1 76 ? 7.449 -4.035 3.619 1 86.69 76 VAL A CA 1
ATOM 605 C C . VAL A 1 76 ? 6.914 -2.611 3.762 1 86.69 76 VAL A C 1
ATOM 607 O O . VAL A 1 76 ? 7.434 -1.681 3.141 1 86.69 76 VAL A O 1
ATOM 610 N N . PHE A 1 77 ? 5.891 -2.516 4.543 1 91.19 77 PHE A N 1
ATOM 611 C CA . PHE A 1 77 ? 5.336 -1.217 4.902 1 91.19 77 PHE A CA 1
ATOM 612 C C . PHE A 1 77 ? 5.555 -0.926 6.383 1 91.19 77 PHE A C 1
ATOM 614 O O . PHE A 1 77 ? 5.32 -1.789 7.23 1 91.19 77 PHE A O 1
ATOM 621 N N . LEU A 1 78 ? 6.012 0.247 6.656 1 85.5 78 LEU A N 1
ATOM 622 C CA . LEU A 1 78 ? 6.262 0.706 8.023 1 85.5 78 LEU A CA 1
ATOM 623 C C . LEU A 1 78 ? 5.461 1.967 8.32 1 85.5 78 LEU A C 1
ATOM 625 O O . LEU A 1 78 ? 5.508 2.938 7.562 1 85.5 78 LEU A O 1
ATOM 629 N N . ASP A 1 79 ? 4.77 1.855 9.422 1 86.31 79 ASP A N 1
ATOM 630 C CA . ASP A 1 79 ? 4.043 3.051 9.836 1 86.31 79 ASP A CA 1
ATOM 631 C C . ASP A 1 79 ? 4.996 4.109 10.391 1 86.31 79 ASP A C 1
ATOM 633 O O . ASP A 1 79 ? 6.141 3.807 10.734 1 86.31 79 ASP A O 1
ATOM 637 N N . SER A 1 80 ? 4.5 5.309 10.438 1 78.62 80 SER A N 1
ATOM 638 C CA . SER A 1 80 ? 5.34 6.41 10.898 1 78.62 80 SER A CA 1
ATOM 639 C C . SER A 1 80 ? 5.805 6.188 12.328 1 78.62 80 SER A C 1
ATOM 641 O O . SER A 1 80 ? 6.953 6.488 12.672 1 78.62 80 SER A O 1
ATOM 643 N N . GLY A 1 81 ? 4.879 5.73 13.172 1 72.19 81 GLY A N 1
ATOM 644 C CA . GLY A 1 81 ? 5.234 5.445 14.555 1 72.19 81 GLY A CA 1
ATOM 645 C C . GLY A 1 81 ? 6.348 4.426 14.688 1 72.19 81 GLY A C 1
ATOM 646 O O . GLY A 1 81 ? 7.254 4.594 15.5 1 72.19 81 GLY A O 1
ATOM 647 N N . GLU A 1 82 ? 6.297 3.449 13.859 1 69.69 82 GLU A N 1
ATOM 648 C CA . GLU A 1 82 ? 7.309 2.396 13.891 1 69.69 82 GLU A CA 1
ATOM 649 C C . GLU A 1 82 ? 8.641 2.895 13.336 1 69.69 82 GLU A C 1
ATOM 651 O O . GLU A 1 82 ? 9.703 2.533 13.852 1 69.69 82 GLU A O 1
ATOM 656 N N . LEU A 1 83 ? 8.445 3.674 12.383 1 66 83 LEU A N 1
ATOM 657 C CA . LEU A 1 83 ? 9.656 4.27 11.82 1 66 83 LEU A CA 1
ATOM 658 C C . LEU A 1 83 ? 10.367 5.133 12.859 1 66 83 LEU A C 1
ATOM 660 O O . LEU A 1 83 ? 11.594 5.09 12.969 1 66 83 LEU A O 1
ATOM 664 N N . GLU A 1 84 ? 9.5 5.758 13.602 1 63.81 84 GLU A N 1
ATOM 665 C CA . GLU A 1 84 ? 10.039 6.594 14.672 1 63.81 84 GLU A CA 1
ATOM 666 C C . GLU A 1 84 ? 10.695 5.742 15.758 1 63.81 84 GLU A C 1
ATOM 668 O O . GLU A 1 84 ? 11.766 6.094 16.266 1 63.81 84 GLU A O 1
ATOM 673 N N . ARG A 1 85 ? 10.086 4.773 16.094 1 62.22 85 ARG A N 1
ATOM 674 C CA . ARG A 1 85 ? 10.633 3.867 17.109 1 62.22 85 ARG A CA 1
ATOM 675 C C . ARG A 1 85 ? 11.938 3.246 16.641 1 62.22 85 ARG A C 1
ATOM 677 O O . ARG A 1 85 ? 12.891 3.113 17.406 1 62.22 85 ARG A O 1
ATOM 684 N N . LEU A 1 86 ? 11.82 2.848 15.453 1 59.34 86 LEU A N 1
ATOM 685 C CA . LEU A 1 86 ? 13.031 2.281 14.867 1 59.34 86 LEU A CA 1
ATOM 686 C C . LEU A 1 86 ? 14.164 3.297 14.875 1 59.34 86 LEU A C 1
ATOM 688 O O . LEU A 1 86 ? 15.312 2.947 15.156 1 59.34 86 LEU A O 1
ATOM 692 N N . GLN A 1 87 ? 13.773 4.512 14.766 1 58.56 87 GLN A N 1
ATOM 693 C CA . GLN A 1 87 ? 14.75 5.598 14.773 1 58.56 87 GLN A CA 1
ATOM 694 C C . GLN A 1 87 ? 15.305 5.828 16.172 1 58.56 87 GLN A C 1
ATOM 696 O O . GLN A 1 87 ? 16.5 6.059 16.344 1 58.56 87 GLN A O 1
ATOM 701 N N . ALA A 1 88 ? 14.43 5.832 17 1 57.41 88 ALA A N 1
ATOM 702 C CA . ALA A 1 88 ? 14.812 6.016 18.406 1 57.41 88 ALA A CA 1
ATOM 703 C C . ALA A 1 88 ? 15.758 4.91 18.859 1 57.41 88 ALA A C 1
ATOM 705 O O . ALA A 1 88 ? 16.688 5.164 19.625 1 57.41 88 ALA A O 1
ATOM 706 N N . HIS A 1 89 ? 15.477 3.812 18.516 1 55.44 89 HIS A N 1
ATOM 707 C CA . HIS A 1 89 ? 16.312 2.674 18.875 1 55.44 89 HIS A CA 1
ATOM 708 C C . HIS A 1 89 ? 17.672 2.748 18.188 1 55.44 89 HIS A C 1
ATOM 710 O O . HIS A 1 89 ? 18.703 2.402 18.781 1 55.44 89 HIS A O 1
ATOM 716 N N . MET A 1 90 ? 17.578 3.053 17.016 1 51.12 90 MET A N 1
ATOM 717 C CA . MET A 1 90 ? 18.812 3.17 16.266 1 51.12 90 MET A CA 1
ATOM 718 C C . MET A 1 90 ? 19.688 4.301 16.812 1 51.12 90 MET A C 1
ATOM 720 O O . MET A 1 90 ? 20.906 4.215 16.781 1 51.12 90 MET A O 1
ATOM 724 N N . ALA A 1 91 ? 19.016 5.371 17.188 1 46.94 91 ALA A N 1
ATOM 725 C CA . ALA A 1 91 ? 19.766 6.465 17.812 1 46.94 91 ALA A CA 1
ATOM 726 C C . ALA A 1 91 ? 20.516 5.988 19.047 1 46.94 91 ALA A C 1
ATOM 728 O O . ALA A 1 91 ? 21.594 6.508 19.375 1 46.94 91 ALA A O 1
ATOM 729 N N . HIS A 1 92 ? 19.906 5.18 19.812 1 45.41 92 HIS A N 1
ATOM 730 C CA . HIS A 1 92 ? 20.594 4.691 21 1 45.41 92 HIS A CA 1
ATOM 731 C C . HIS A 1 92 ? 21.609 3.607 20.641 1 45.41 92 HIS A C 1
ATOM 733 O O . HIS A 1 92 ? 22.641 3.461 21.297 1 45.41 92 HIS A O 1
ATOM 739 N N . GLU A 1 93 ? 21.172 2.477 20.078 1 42.81 93 GLU A N 1
ATOM 740 C CA . GLU A 1 93 ? 22.094 1.39 19.812 1 42.81 93 GLU A CA 1
ATOM 741 C C . GLU A 1 93 ? 22.906 1.665 18.547 1 42.81 93 GLU A C 1
ATOM 743 O O . GLU A 1 93 ? 22.391 2.229 17.578 1 42.81 93 GLU A O 1
ATOM 748 N N . LYS A 1 94 ? 24.188 1.871 18.781 1 41.19 94 LYS A N 1
ATOM 749 C CA . LYS A 1 94 ? 25.172 2.006 17.734 1 41.19 94 LYS A CA 1
ATOM 750 C C . LYS A 1 94 ? 24.828 1.126 16.531 1 41.19 94 LYS A C 1
ATOM 752 O O . LYS A 1 94 ? 25.312 1.359 15.422 1 41.19 94 LYS A O 1
ATOM 757 N N . ASP A 1 95 ? 24.422 -0.184 16.844 1 38.47 95 ASP A N 1
ATOM 758 C CA . ASP A 1 95 ? 24.422 -1.307 15.906 1 38.47 95 ASP A CA 1
ATOM 759 C C . ASP A 1 95 ? 23.125 -1.358 15.109 1 38.47 95 ASP A C 1
ATOM 761 O O . ASP A 1 95 ? 22.031 -1.241 15.68 1 38.47 95 ASP A O 1
ATOM 765 N N . GLY A 1 96 ? 23 -0.771 14.109 1 41.22 96 GLY A N 1
ATOM 766 C CA . GLY A 1 96 ? 22 -0.912 13.062 1 41.22 96 GLY A CA 1
ATOM 767 C C . GLY A 1 96 ? 21.484 -2.33 12.922 1 41.22 96 GLY A C 1
ATOM 768 O O . GLY A 1 96 ? 20.984 -2.713 11.859 1 41.22 96 GLY A O 1
ATOM 769 N N . ARG A 1 97 ? 21.656 -3.221 14.102 1 43.59 97 ARG A N 1
ATOM 770 C CA . ARG A 1 97 ? 21.375 -4.652 14.109 1 43.59 97 ARG A CA 1
ATOM 771 C C . ARG A 1 97 ? 19.906 -4.926 13.805 1 43.59 97 ARG A C 1
ATOM 773 O O . ARG A 1 97 ? 19.578 -5.918 13.156 1 43.59 97 ARG A O 1
ATOM 780 N N . TRP A 1 98 ? 19.031 -4.449 14.492 1 42.12 98 TRP A N 1
ATOM 781 C CA . TRP A 1 98 ? 17.641 -4.855 14.359 1 42.12 98 TRP A CA 1
ATOM 782 C C . TRP A 1 98 ? 17.188 -4.758 12.906 1 42.12 98 TRP A C 1
ATOM 784 O O . TRP A 1 98 ? 16.359 -5.559 12.453 1 42.12 98 TRP A O 1
ATOM 794 N N . MET A 1 99 ? 17.625 -3.715 12 1 44.84 99 MET A N 1
ATOM 795 C CA . MET A 1 99 ? 17.375 -3.873 10.57 1 44.84 99 MET A CA 1
ATOM 796 C C . MET A 1 99 ? 17.969 -5.18 10.055 1 44.84 99 MET A C 1
ATOM 798 O O . MET A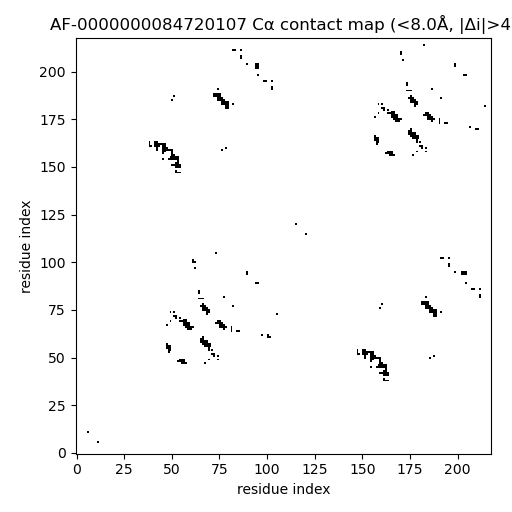 1 99 ? 17.438 -5.789 9.125 1 44.84 99 MET A O 1
ATOM 802 N N . GLY A 1 100 ? 18.953 -5.605 10.773 1 42.47 100 GLY A N 1
ATOM 803 C CA . GLY A 1 100 ? 19.406 -6.961 10.523 1 42.47 100 GLY A CA 1
ATOM 804 C C . GLY A 1 100 ? 18.328 -8.008 10.703 1 42.47 100 GLY A C 1
ATOM 805 O O . GLY A 1 100 ? 18.172 -8.906 9.875 1 42.47 100 GLY A O 1
ATOM 806 N N . ALA A 1 101 ? 17.766 -8.078 11.75 1 38.78 101 ALA A N 1
ATOM 807 C CA . ALA A 1 101 ? 16.766 -9.109 12.039 1 38.78 101 ALA A CA 1
ATOM 808 C C . ALA A 1 101 ? 15.555 -8.969 11.117 1 38.78 101 ALA A C 1
ATOM 810 O O . ALA A 1 101 ? 15.016 -9.969 10.633 1 38.78 101 ALA A O 1
ATOM 811 N N . ILE A 1 102 ? 15.039 -7.918 10.914 1 40.28 102 ILE A N 1
ATOM 812 C CA . ILE A 1 102 ? 13.984 -7.816 9.922 1 40.28 102 ILE A CA 1
ATOM 813 C C . ILE A 1 102 ? 14.484 -8.344 8.578 1 40.28 102 ILE A C 1
ATOM 815 O O . ILE A 1 102 ? 13.781 -9.102 7.902 1 40.28 102 ILE A O 1
ATOM 819 N N . LEU A 1 103 ? 15.766 -8.195 8.258 1 42.34 103 LEU A N 1
ATOM 820 C CA . LEU A 1 103 ? 16.406 -8.734 7.066 1 42.34 103 LEU A CA 1
ATOM 821 C C . LEU A 1 103 ? 16.547 -10.25 7.156 1 42.34 103 LEU A C 1
ATOM 823 O O . LEU A 1 103 ? 16.375 -10.953 6.16 1 42.34 103 LEU A O 1
ATOM 827 N N . ASN A 1 104 ? 16.906 -10.844 8.273 1 40.06 104 ASN A N 1
ATOM 828 C CA . ASN A 1 104 ? 16.938 -12.297 8.398 1 40.06 104 ASN A CA 1
ATOM 829 C C . ASN A 1 104 ? 15.562 -12.906 8.125 1 40.06 104 ASN A C 1
ATOM 831 O O . ASN A 1 104 ? 15.461 -14.047 7.668 1 40.06 104 ASN A O 1
ATOM 835 N N . LEU A 1 105 ? 14.688 -12.438 8.531 1 35.62 105 LEU A N 1
ATOM 836 C CA . LEU A 1 105 ? 13.367 -13.008 8.273 1 35.62 105 LEU A CA 1
ATOM 837 C C . LEU A 1 105 ? 13.094 -13.078 6.773 1 35.62 105 LEU A C 1
ATOM 839 O O . LEU A 1 105 ? 12.375 -13.961 6.309 1 35.62 105 LEU A O 1
ATOM 843 N N . PHE A 1 106 ? 13.625 -12.281 5.945 1 36.56 106 PHE A N 1
ATOM 844 C CA . PHE A 1 106 ? 13.547 -12.438 4.5 1 36.56 106 PHE A CA 1
ATOM 845 C C . PHE A 1 106 ? 14.625 -13.383 3.994 1 36.56 106 PHE A C 1
ATOM 847 O O . PHE A 1 10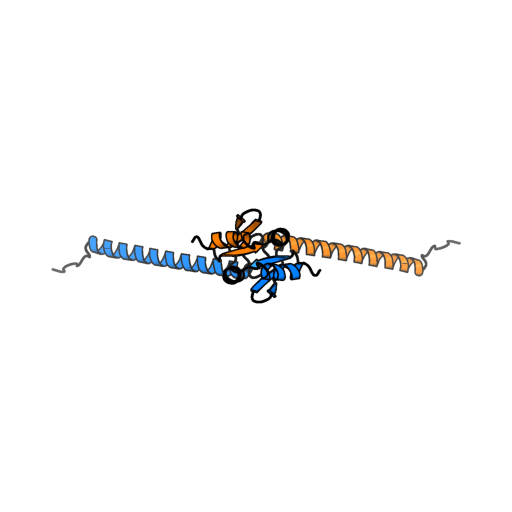6 ? 14.594 -13.812 2.84 1 36.56 106 PHE A O 1
ATOM 854 N N . LYS A 1 107 ? 15.789 -13.594 4.668 1 36.84 107 LYS A N 1
ATOM 855 C CA . LYS A 1 107 ? 16.781 -14.602 4.316 1 36.84 107 LYS A CA 1
ATOM 856 C C . LYS A 1 107 ? 16.25 -16.016 4.512 1 36.84 107 LYS A C 1
ATOM 858 O O . LYS A 1 107 ? 16.578 -16.922 3.75 1 36.84 107 LYS A O 1
ATOM 863 N N . ASN A 1 108 ? 15.852 -16.391 5.781 1 34.19 108 ASN A N 1
ATOM 864 C CA . ASN A 1 108 ? 15.742 -17.844 5.945 1 34.19 108 ASN A CA 1
ATOM 865 C C . ASN A 1 108 ? 14.719 -18.438 4.988 1 34.19 108 ASN A C 1
ATOM 867 O O . ASN A 1 108 ? 13.57 -18.672 5.371 1 34.19 108 ASN A O 1
ATOM 871 N N . LYS A 1 109 ? 14.547 -17.922 3.83 1 27.92 109 LYS A N 1
ATOM 872 C CA . LYS A 1 109 ? 14.32 -19.016 2.895 1 27.92 109 LYS A CA 1
ATOM 873 C C . LYS A 1 109 ? 15.633 -19.625 2.43 1 27.92 109 LYS A C 1
ATOM 875 O O . LYS A 1 109 ? 16.609 -18.922 2.209 1 27.92 109 LYS A O 1
ATOM 880 N N . MET B 1 1 ? -15.594 -61.188 -44.531 1 43.25 1 MET B N 1
ATOM 881 C CA . MET B 1 1 ? -15.664 -61.031 -43.062 1 43.25 1 MET B CA 1
ATOM 882 C C . MET B 1 1 ? -15.211 -59.625 -42.656 1 43.25 1 MET B C 1
ATOM 884 O O . MET B 1 1 ? -14.078 -59.25 -42.906 1 43.25 1 MET B O 1
ATOM 888 N N . ALA B 1 2 ? -16.172 -58.75 -42.625 1 55.38 2 ALA B N 1
ATOM 889 C CA . ALA B 1 2 ? -15.969 -57.344 -42.281 1 55.38 2 ALA B CA 1
ATOM 890 C C . ALA B 1 2 ? -15.406 -57.219 -40.875 1 55.38 2 ALA B C 1
ATOM 892 O O . ALA B 1 2 ? -15.992 -57.719 -39.906 1 55.38 2 ALA B O 1
ATOM 893 N N . HIS B 1 3 ? -14.109 -57.312 -40.688 1 53.81 3 HIS B N 1
ATOM 894 C CA . HIS B 1 3 ? -13.492 -57 -39.406 1 53.81 3 HIS B CA 1
ATOM 895 C C . HIS B 1 3 ? -14.008 -55.656 -38.875 1 53.81 3 HIS B C 1
ATOM 897 O O . HIS B 1 3 ? -13.812 -54.625 -39.5 1 53.81 3 HIS B O 1
ATOM 903 N N . THR B 1 4 ? -15.211 -55.656 -38.312 1 54.03 4 THR B N 1
ATOM 904 C CA . THR B 1 4 ? -15.68 -54.5 -37.531 1 54.03 4 THR B CA 1
ATOM 905 C C . THR B 1 4 ? -14.617 -54.031 -36.562 1 54.03 4 THR B C 1
ATOM 907 O O . THR B 1 4 ? -14.195 -54.781 -35.688 1 54.03 4 THR B O 1
ATOM 910 N N . ASP B 1 5 ? -13.664 -53.375 -36.969 1 54.41 5 ASP B N 1
ATOM 911 C CA . ASP B 1 5 ? -12.648 -52.688 -36.156 1 54.41 5 ASP B CA 1
ATOM 912 C C . ASP B 1 5 ? -13.281 -51.969 -34.969 1 54.41 5 ASP B C 1
ATOM 914 O O . ASP B 1 5 ? -13.516 -50.75 -35.031 1 54.41 5 ASP B O 1
ATOM 918 N N . LYS B 1 6 ? -14.273 -52.531 -34.344 1 59.66 6 LYS B N 1
ATOM 919 C CA . LYS B 1 6 ? -14.781 -51.906 -33.125 1 59.66 6 LYS B CA 1
ATOM 920 C C . LYS B 1 6 ? -13.648 -51.562 -32.188 1 59.66 6 LYS B C 1
ATOM 922 O O . LYS B 1 6 ? -12.852 -52.438 -31.812 1 59.66 6 LYS B O 1
ATOM 927 N N . PRO B 1 7 ? -13.352 -50.375 -31.969 1 63.84 7 PRO B N 1
ATOM 928 C CA . PRO B 1 7 ? -12.312 -50.094 -30.969 1 63.84 7 PRO B CA 1
ATOM 929 C C . PRO B 1 7 ? -12.562 -50.844 -29.641 1 63.84 7 PRO B C 1
ATOM 931 O O . PRO B 1 7 ? -13.719 -51.062 -29.266 1 63.84 7 PRO B O 1
ATOM 934 N N . SER B 1 8 ? -11.531 -51.625 -29.312 1 71 8 SER B N 1
ATOM 935 C CA . SER B 1 8 ? -11.641 -52.375 -28.078 1 71 8 SER B CA 1
ATOM 936 C C . SER B 1 8 ? -11.992 -51.469 -26.906 1 71 8 SER B C 1
ATOM 938 O O . SER B 1 8 ? -11.672 -50.281 -26.922 1 71 8 SER B O 1
ATOM 940 N N . THR B 1 9 ? -12.914 -52 -26.141 1 81.12 9 THR B N 1
ATOM 941 C CA . THR B 1 9 ? -13.359 -51.344 -24.906 1 81.12 9 THR B CA 1
ATOM 942 C C . THR B 1 9 ? -12.203 -50.625 -24.234 1 81.12 9 THR B C 1
ATOM 944 O O . THR B 1 9 ? -12.367 -49.5 -23.75 1 81.12 9 THR B O 1
ATOM 947 N N . ASN B 1 10 ? -11.008 -51.156 -24.531 1 84.94 10 ASN B N 1
ATOM 948 C CA . ASN B 1 10 ? -9.797 -50.594 -23.953 1 84.94 10 ASN B CA 1
ATOM 949 C C . ASN B 1 10 ? -9.367 -49.312 -24.672 1 84.94 10 ASN B C 1
ATOM 951 O O . ASN B 1 10 ? -8.984 -48.344 -24.047 1 84.94 10 ASN B O 1
ATOM 955 N N . GLU B 1 11 ? -9.586 -49.469 -26.047 1 88.06 11 GLU B N 1
ATOM 956 C CA . GLU B 1 11 ? -9.242 -48.281 -26.844 1 88.06 11 GLU B CA 1
ATOM 957 C C . GLU B 1 11 ? -10.219 -47.156 -26.578 1 88.06 11 GLU B C 1
ATOM 959 O O . GLU B 1 11 ? -9.812 -46 -26.484 1 88.06 11 GLU B O 1
ATOM 964 N N . ASP B 1 12 ? -11.461 -47.469 -26.453 1 87.81 12 ASP B N 1
ATOM 965 C CA . ASP B 1 12 ? -12.484 -46.5 -26.141 1 87.81 12 ASP B CA 1
ATOM 966 C C . ASP B 1 12 ? -12.227 -45.844 -24.781 1 87.81 12 ASP B C 1
ATOM 968 O O . ASP B 1 12 ? -12.383 -44.625 -24.625 1 87.81 12 ASP B O 1
ATOM 972 N N . ASP B 1 13 ? -11.781 -46.688 -23.953 1 90.38 13 ASP B N 1
ATOM 973 C CA . ASP B 1 13 ? -11.461 -46.219 -22.609 1 90.38 13 ASP B CA 1
ATOM 974 C C . ASP B 1 13 ? -10.25 -45.281 -22.641 1 90.38 13 ASP B C 1
ATOM 976 O O . ASP B 1 13 ? -10.227 -44.25 -21.938 1 90.38 13 ASP B O 1
ATOM 980 N N . TYR B 1 14 ? -9.305 -45.719 -23.438 1 95.56 14 TYR B N 1
ATOM 981 C CA . TYR B 1 14 ? -8.094 -44.906 -23.594 1 95.56 14 TYR B CA 1
ATOM 982 C C . TYR B 1 14 ? -8.414 -43.531 -24.156 1 95.56 14 TYR B C 1
ATOM 984 O O . TYR B 1 14 ? -8 -42.531 -23.609 1 95.56 14 TYR B O 1
ATOM 992 N N . PHE B 1 15 ? -9.234 -43.438 -25.203 1 94.25 15 PHE B N 1
ATOM 993 C CA . PHE B 1 15 ? -9.594 -42.156 -25.828 1 94.25 15 PHE B CA 1
ATOM 994 C C . PHE B 1 15 ? -10.469 -41.344 -24.906 1 94.25 15 PHE B C 1
ATOM 996 O O . PHE B 1 15 ? -10.359 -40.094 -24.875 1 94.25 15 PHE B O 1
ATOM 1003 N N . ALA B 1 16 ? -11.297 -42.062 -24.156 1 94.62 16 ALA B N 1
ATOM 1004 C CA . ALA B 1 16 ? -12.141 -41.375 -23.172 1 94.62 16 ALA B CA 1
ATOM 1005 C C . ALA B 1 16 ? -11.297 -40.719 -22.078 1 94.62 16 ALA B C 1
ATOM 1007 O O . ALA B 1 16 ? -11.539 -39.562 -21.703 1 94.62 16 ALA B O 1
ATOM 1008 N N . GLN B 1 17 ? -10.273 -41.5 -21.672 1 94.31 17 GLN B N 1
ATOM 1009 C CA . GLN B 1 17 ? -9.359 -41 -20.656 1 94.31 17 GLN B CA 1
ATOM 1010 C C . GLN B 1 17 ? -8.555 -39.812 -21.172 1 94.31 17 GLN B C 1
ATOM 1012 O O . GLN B 1 17 ? -8.398 -38.812 -20.484 1 94.31 17 GLN B O 1
ATOM 1017 N N . GLU B 1 18 ? -8.133 -39.906 -22.391 1 94.69 18 GLU B N 1
ATOM 1018 C CA . GLU B 1 18 ? -7.383 -38.812 -23.016 1 94.69 18 GLU B CA 1
ATOM 1019 C C . GLU B 1 18 ? -8.227 -37.562 -23.141 1 94.69 18 GLU B C 1
ATOM 1021 O O . GLU B 1 18 ? -7.746 -36.469 -22.891 1 94.69 18 GLU B O 1
ATOM 1026 N N . GLU B 1 19 ? -9.422 -37.812 -23.453 1 95.69 19 GLU B N 1
ATOM 1027 C CA . GLU B 1 19 ? -10.336 -36.656 -23.609 1 95.69 19 GLU B CA 1
ATOM 1028 C C . GLU B 1 19 ? -10.594 -36 -22.266 1 95.69 19 GLU B C 1
ATOM 1030 O O . GLU B 1 19 ? -10.594 -34.75 -22.172 1 95.69 19 GLU B O 1
ATOM 1035 N N . ILE B 1 20 ? -10.773 -36.719 -21.203 1 97.12 20 ILE B N 1
ATOM 1036 C CA . ILE B 1 20 ? -10.984 -36.188 -19.859 1 97.12 20 ILE B CA 1
ATOM 1037 C C . ILE B 1 20 ? -9.766 -35.406 -19.422 1 97.12 20 ILE B C 1
ATOM 1039 O O . ILE B 1 20 ? -9.898 -34.281 -18.891 1 97.12 20 ILE B O 1
ATOM 1043 N N . GLU B 1 21 ? -8.641 -35.938 -19.734 1 96.81 21 GLU B N 1
ATOM 1044 C CA . GLU B 1 21 ? -7.395 -35.281 -19.359 1 96.81 21 GLU B CA 1
ATOM 1045 C C . GLU B 1 21 ? -7.219 -33.969 -20.094 1 96.81 21 GLU B C 1
ATOM 1047 O O . GLU B 1 21 ? -6.801 -32.969 -19.5 1 96.81 21 GLU B O 1
ATOM 1052 N N . GLN B 1 22 ? -7.594 -34.031 -21.359 1 96.38 22 GLN B N 1
ATOM 1053 C CA . GLN B 1 22 ? -7.496 -32.812 -22.156 1 96.38 22 GLN B CA 1
ATOM 1054 C C . GLN B 1 22 ? -8.453 -31.734 -21.641 1 96.38 22 GLN B C 1
ATOM 1056 O O . GLN B 1 22 ? -8.086 -30.562 -21.531 1 96.38 22 GLN B O 1
ATOM 1061 N N . LYS B 1 23 ? -9.648 -32.156 -21.281 1 97.56 23 LYS B N 1
ATOM 1062 C CA . LYS B 1 23 ? -10.625 -31.234 -20.719 1 97.56 23 LYS B CA 1
ATOM 1063 C C . LYS B 1 23 ? -10.164 -30.688 -19.375 1 97.56 23 LYS B C 1
ATOM 1065 O O . LYS B 1 23 ? -10.328 -29.5 -19.094 1 97.56 23 LYS B O 1
ATOM 1070 N N . ARG B 1 24 ? -9.555 -31.562 -18.609 1 97.25 24 ARG B N 1
ATOM 1071 C CA . ARG B 1 24 ? -9.008 -31.156 -17.312 1 97.25 24 ARG B CA 1
ATOM 1072 C C . ARG B 1 24 ? -7.895 -30.125 -17.5 1 97.25 24 ARG B C 1
ATOM 1074 O O . ARG B 1 24 ? -7.859 -29.109 -16.797 1 97.25 24 ARG B O 1
ATOM 1081 N N . LYS B 1 25 ? -7.02 -30.359 -18.422 1 97.56 25 LYS B N 1
ATOM 1082 C CA . LYS B 1 25 ? -5.902 -29.453 -18.703 1 97.56 25 LYS B CA 1
ATOM 1083 C C . LYS B 1 25 ? -6.402 -28.094 -19.172 1 97.56 25 LYS B C 1
ATOM 1085 O O . LYS B 1 25 ? -5.902 -27.062 -18.719 1 97.56 25 LYS B O 1
ATOM 1090 N N . LEU B 1 26 ? -7.348 -28.078 -19.984 1 97.06 26 LEU B N 1
ATOM 1091 C CA . LEU B 1 26 ? -7.934 -26.844 -20.484 1 97.06 26 LEU B CA 1
ATOM 1092 C C . LEU B 1 26 ? -8.578 -26.062 -19.344 1 97.06 26 LEU B C 1
ATOM 1094 O O . LEU B 1 26 ? -8.406 -24.844 -19.234 1 97.06 26 LEU B O 1
ATOM 1098 N N . ALA B 1 27 ? -9.32 -26.75 -18.484 1 97.56 27 ALA B N 1
ATOM 1099 C CA . ALA B 1 27 ? -9.961 -26.125 -17.312 1 97.56 27 ALA B CA 1
ATOM 1100 C C . ALA B 1 27 ? -8.93 -25.484 -16.391 1 97.56 27 ALA B C 1
ATOM 1102 O O . ALA B 1 27 ? -9.125 -24.375 -15.914 1 97.56 27 ALA B O 1
ATOM 1103 N N . HIS B 1 28 ? -7.836 -26.25 -16.234 1 97.62 28 HIS B N 1
ATOM 1104 C CA . HIS B 1 28 ? -6.758 -25.75 -15.391 1 97.62 28 HIS B CA 1
ATOM 1105 C C . HIS B 1 28 ? -6.133 -24.5 -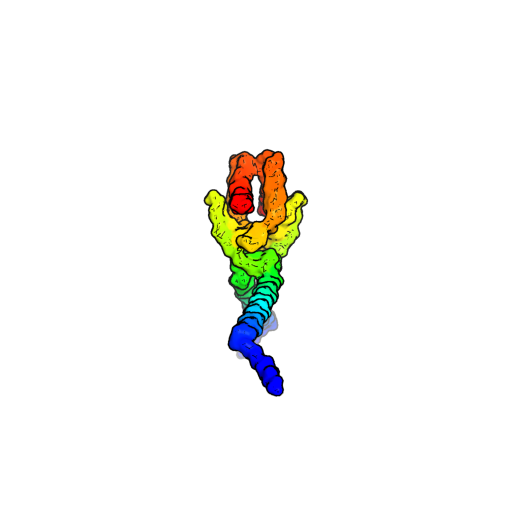16 1 97.62 28 HIS B C 1
ATOM 1107 O O . HIS B 1 28 ? -5.887 -23.516 -15.305 1 97.62 28 HIS B O 1
ATOM 1113 N N . GLN B 1 29 ? -5.945 -24.531 -17.266 1 97 29 GLN B N 1
ATOM 1114 C CA . GLN B 1 29 ? -5.371 -23.391 -17.969 1 97 29 GLN B CA 1
ATOM 1115 C C . GLN B 1 29 ? -6.293 -22.172 -17.875 1 97 29 GLN B C 1
ATOM 1117 O O . GLN B 1 29 ? -5.828 -21.062 -17.625 1 97 29 GLN B O 1
ATOM 1122 N N . GLN B 1 30 ? -7.52 -22.359 -18.016 1 97.25 30 GLN B N 1
ATOM 1123 C CA . GLN B 1 30 ? -8.5 -21.297 -17.906 1 97.25 30 GLN B CA 1
ATOM 1124 C C . GLN B 1 30 ? -8.547 -20.719 -16.5 1 97.25 30 GLN B C 1
ATOM 1126 O O . GLN B 1 30 ? -8.609 -19.5 -16.312 1 97.25 30 GLN B O 1
ATOM 1131 N N . ALA B 1 31 ? -8.5 -21.531 -15.586 1 97.38 31 ALA B N 1
ATOM 1132 C CA . ALA B 1 31 ? -8.492 -21.109 -14.188 1 97.38 31 ALA B CA 1
ATOM 1133 C C . ALA B 1 31 ? -7.262 -20.266 -13.883 1 97.38 31 ALA B C 1
ATOM 1135 O O . ALA B 1 31 ? -7.363 -19.234 -13.211 1 97.38 31 ALA B O 1
ATOM 1136 N N . GLN B 1 32 ? -6.129 -20.703 -14.422 1 97 32 GLN B N 1
ATOM 1137 C CA . GLN B 1 32 ? -4.887 -19.969 -14.219 1 97 32 GLN B CA 1
ATOM 1138 C C . GLN B 1 32 ? -4.938 -18.609 -14.898 1 97 32 GLN B C 1
ATOM 1140 O O . GLN B 1 32 ? -4.477 -17.609 -14.336 1 97 32 GLN B O 1
ATOM 1145 N N . ALA B 1 33 ? -5.492 -18.562 -16 1 97.31 33 ALA B N 1
ATOM 1146 C CA . ALA B 1 33 ? -5.613 -17.312 -16.75 1 97.31 33 ALA B CA 1
ATOM 1147 C C . ALA B 1 33 ? -6.527 -16.328 -16.016 1 97.31 33 ALA B C 1
ATOM 1149 O O . ALA B 1 33 ? -6.215 -15.141 -15.914 1 97.31 33 ALA B O 1
ATOM 1150 N N . LEU B 1 34 ? -7.621 -16.797 -15.484 1 97.12 34 LEU B N 1
ATOM 1151 C CA . LEU B 1 34 ? -8.547 -15.953 -14.734 1 97.12 34 LEU B CA 1
ATOM 1152 C C . LEU B 1 34 ? -7.895 -15.438 -13.453 1 97.12 34 LEU B C 1
ATOM 1154 O O . LEU B 1 34 ? -8.047 -14.266 -13.102 1 97.12 34 LEU B O 1
ATOM 1158 N N . ALA B 1 35 ? -7.219 -16.297 -12.766 1 96.19 35 ALA B N 1
ATOM 1159 C CA . ALA B 1 35 ? -6.508 -15.906 -11.547 1 96.19 35 ALA B CA 1
ATOM 1160 C C . ALA B 1 35 ? -5.465 -14.836 -11.852 1 9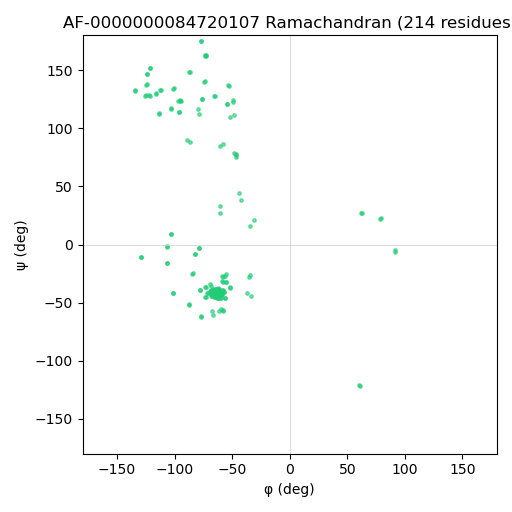6.19 35 ALA B C 1
ATOM 1162 O O . ALA B 1 35 ? -5.316 -13.875 -11.094 1 96.19 35 ALA B O 1
ATOM 1163 N N . ALA B 1 36 ? -4.762 -14.992 -12.938 1 96.75 36 ALA B N 1
ATOM 1164 C CA . ALA B 1 36 ? -3.742 -14.031 -13.344 1 96.75 36 ALA B CA 1
ATOM 1165 C C . ALA B 1 36 ? -4.363 -12.672 -13.656 1 96.75 36 ALA B C 1
ATOM 1167 O O . ALA B 1 36 ? -3.82 -11.633 -13.281 1 96.75 36 ALA B O 1
ATOM 1168 N N . GLN B 1 37 ? -5.441 -12.734 -14.281 1 96.5 37 GLN B N 1
ATOM 1169 C CA . GLN B 1 37 ? -6.148 -11.5 -14.602 1 96.5 37 GLN B CA 1
ATOM 1170 C C . GLN B 1 37 ? -6.621 -10.797 -13.336 1 96.5 37 GLN B C 1
ATOM 1172 O O . GLN B 1 37 ? -6.48 -9.578 -13.211 1 96.5 37 GLN B O 1
ATOM 1177 N N . GLN B 1 38 ? -7.172 -11.539 -12.453 1 96.31 38 GLN B N 1
ATOM 1178 C CA . GLN B 1 38 ? -7.613 -10.977 -11.18 1 96.31 38 GLN B CA 1
ATOM 1179 C C . GLN B 1 38 ? -6.445 -10.352 -10.422 1 96.31 38 GLN B C 1
ATOM 1181 O O . GLN B 1 38 ? -6.574 -9.25 -9.875 1 96.31 38 GLN B O 1
ATOM 1186 N N . ARG B 1 39 ? -5.324 -11.039 -10.398 1 95.94 39 ARG B N 1
ATOM 1187 C CA . ARG B 1 39 ? -4.137 -10.516 -9.734 1 95.94 39 ARG B CA 1
ATOM 1188 C C . ARG B 1 39 ? -3.686 -9.203 -10.359 1 95.94 39 ARG B C 1
ATOM 1190 O O . ARG B 1 39 ? -3.332 -8.258 -9.648 1 95.94 39 ARG B O 1
ATOM 1197 N N . GLU B 1 40 ? -3.725 -9.164 -11.641 1 97.62 40 GLU B N 1
ATOM 1198 C CA . GLU B 1 40 ? -3.34 -7.949 -12.352 1 97.62 40 GLU B CA 1
ATOM 1199 C C . GLU B 1 40 ? -4.305 -6.805 -12.047 1 97.62 40 GLU B C 1
ATOM 1201 O O . GLU B 1 40 ? -3.883 -5.66 -11.875 1 97.62 40 GLU B O 1
ATOM 1206 N N . GLU B 1 41 ? -5.512 -7.105 -11.953 1 98 41 GLU B N 1
ATOM 1207 C CA . GLU B 1 41 ? -6.52 -6.102 -11.617 1 98 41 GLU B CA 1
ATOM 1208 C C . GLU B 1 41 ? -6.312 -5.562 -10.203 1 98 41 GLU B C 1
ATOM 1210 O O . GLU B 1 41 ? -6.41 -4.355 -9.977 1 98 41 GLU B O 1
ATOM 1215 N N . LEU B 1 42 ? -6.047 -6.395 -9.289 1 97.62 42 LEU B N 1
ATOM 1216 C CA . LEU B 1 42 ? -5.762 -5.988 -7.914 1 97.62 42 LEU B CA 1
ATOM 1217 C C . LEU B 1 42 ? -4.5 -5.133 -7.852 1 97.62 42 LEU B C 1
ATOM 1219 O O . LEU B 1 42 ? -4.461 -4.129 -7.141 1 97.62 42 LEU B O 1
ATOM 1223 N N . LYS B 1 43 ? -3.5 -5.574 -8.594 1 98 43 LYS B N 1
ATOM 1224 C CA . LYS B 1 43 ? -2.262 -4.809 -8.68 1 98 43 LYS B CA 1
ATOM 1225 C C . LYS B 1 43 ? -2.529 -3.387 -9.164 1 98 43 LYS B C 1
ATOM 1227 O O . LYS B 1 43 ? -2.068 -2.418 -8.562 1 98 43 LYS B O 1
ATOM 1232 N N . LYS B 1 44 ? -3.301 -3.264 -10.156 1 98.12 44 LYS B N 1
ATOM 1233 C CA . LYS B 1 44 ? -3.615 -1.954 -10.727 1 98.12 44 LYS B CA 1
ATOM 1234 C C . LYS B 1 44 ? -4.426 -1.113 -9.742 1 98.12 44 LYS B C 1
ATOM 1236 O O . LYS B 1 44 ? -4.191 0.089 -9.602 1 98.12 44 LYS B O 1
ATOM 1241 N N . LEU B 1 45 ? -5.297 -1.669 -9.078 1 98.12 45 LEU B N 1
ATOM 1242 C CA . LEU B 1 45 ? -6.191 -0.987 -8.148 1 98.12 45 LEU B CA 1
ATOM 1243 C C . LEU B 1 45 ? -5.41 -0.384 -6.984 1 98.12 45 LEU B C 1
ATOM 1245 O O . LEU B 1 45 ? -5.688 0.741 -6.562 1 98.12 45 LEU B O 1
ATOM 1249 N N . HIS B 1 46 ? -4.453 -1.095 -6.496 1 98.44 46 HIS B N 1
ATOM 1250 C CA . HIS B 1 46 ? -3.826 -0.717 -5.234 1 98.44 46 HIS B CA 1
ATOM 1251 C C . HIS B 1 46 ? -2.438 -0.131 -5.465 1 98.44 46 HIS B C 1
ATOM 1253 O O . HIS B 1 46 ? -1.772 0.294 -4.52 1 98.44 46 HIS B O 1
ATOM 1259 N N . PHE B 1 47 ? -2.014 -0.08 -6.766 1 98.44 47 PHE B N 1
ATOM 1260 C CA . PHE B 1 47 ? -0.674 0.383 -7.113 1 98.44 47 PHE B CA 1
ATOM 1261 C C . PHE B 1 47 ? -0.414 1.768 -6.531 1 98.44 47 PHE B C 1
ATOM 1263 O O . PHE B 1 47 ? -1.203 2.691 -6.734 1 98.44 47 PHE B O 1
ATOM 1270 N N . MET B 1 48 ? 0.561 1.906 -5.742 1 98.12 48 MET B N 1
ATOM 1271 C CA . MET B 1 48 ? 1.074 3.152 -5.18 1 98.12 48 MET B CA 1
ATOM 1272 C C . MET B 1 48 ? 0.018 3.836 -4.316 1 98.12 48 MET B C 1
ATOM 1274 O O . MET B 1 48 ? -0.016 5.066 -4.23 1 98.12 48 MET B O 1
ATOM 1278 N N . LYS B 1 49 ? -0.918 3.061 -3.736 1 98.5 49 LYS B N 1
ATOM 1279 C CA . LYS B 1 49 ? -1.859 3.537 -2.727 1 98.5 49 LYS B CA 1
ATOM 1280 C C . LYS B 1 49 ? -1.42 3.123 -1.326 1 98.5 49 LYS B C 1
ATOM 1282 O O . LYS B 1 49 ? -0.954 1.999 -1.123 1 98.5 49 LYS B O 1
ATOM 1287 N N . CYS B 1 50 ? -1.458 4.008 -0.417 1 98 50 CYS B N 1
ATOM 1288 C CA . CYS B 1 50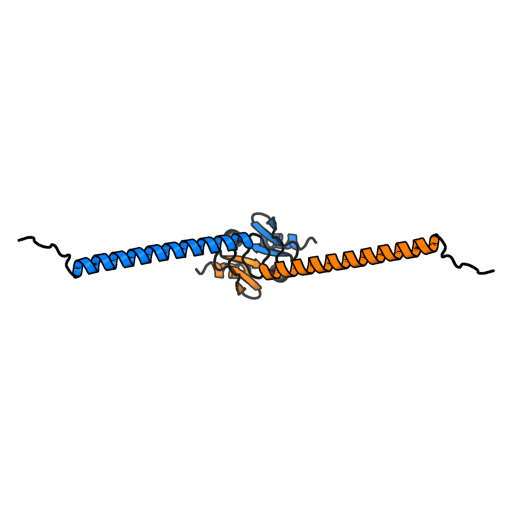 ? -1.02 3.768 0.953 1 98 50 CYS B CA 1
ATOM 1289 C C . CYS B 1 50 ? -1.91 2.736 1.637 1 98 50 CYS B C 1
ATOM 1291 O O . CYS B 1 50 ? -3.127 2.914 1.714 1 98 50 CYS B O 1
ATOM 1293 N N . PRO B 1 51 ? -1.34 1.757 2.184 1 98 51 PRO B N 1
ATOM 1294 C CA . PRO B 1 51 ? -2.125 0.706 2.836 1 98 51 PRO B CA 1
ATOM 1295 C C . PRO B 1 51 ? -2.619 1.113 4.223 1 98 51 PRO B C 1
ATOM 1297 O O . PRO B 1 51 ? -3.301 0.333 4.891 1 98 51 PRO B O 1
ATOM 1300 N N . LYS B 1 52 ? -2.26 2.271 4.68 1 96.44 52 LYS B N 1
ATOM 1301 C CA . LYS B 1 52 ? -2.676 2.74 6 1 96.44 52 LYS B CA 1
ATOM 1302 C C . LYS B 1 52 ? -3.828 3.734 5.891 1 96.44 52 LYS B C 1
ATOM 1304 O O . LYS B 1 52 ? -4.812 3.633 6.625 1 96.44 52 LYS B O 1
ATOM 1309 N N . CYS B 1 53 ? -3.695 4.629 4.887 1 97.31 53 CYS B N 1
ATOM 1310 C CA . CYS B 1 53 ? -4.688 5.699 4.883 1 97.31 53 CYS B CA 1
ATOM 1311 C C . CYS B 1 53 ? -5.34 5.828 3.512 1 97.31 53 CYS B C 1
ATOM 1313 O O . CYS B 1 53 ? -6.266 6.621 3.332 1 97.31 53 CYS B O 1
ATOM 1315 N N . GLY B 1 54 ? -4.785 5.141 2.51 1 97.81 54 GLY B N 1
ATOM 1316 C CA . GLY B 1 54 ? -5.43 5.082 1.208 1 97.81 54 GLY B CA 1
ATOM 1317 C C . GLY B 1 54 ? -4.973 6.184 0.267 1 97.81 54 GLY B C 1
ATOM 1318 O O . GLY B 1 54 ? -5.344 6.195 -0.908 1 97.81 54 GLY B O 1
ATOM 1319 N N . MET B 1 55 ? -4.137 7.129 0.723 1 97.38 55 MET B N 1
ATOM 1320 C CA . MET B 1 55 ? -3.645 8.219 -0.12 1 97.38 55 MET B CA 1
ATOM 1321 C C . MET B 1 55 ? -2.535 7.727 -1.046 1 97.38 55 MET B C 1
ATOM 1323 O O . MET B 1 55 ? -2.078 6.59 -0.926 1 97.38 55 MET B O 1
ATOM 1327 N N . ASP B 1 56 ? -2.08 8.555 -1.897 1 97.62 56 ASP B N 1
ATOM 1328 C CA . ASP B 1 56 ? -1.053 8.188 -2.865 1 97.62 56 ASP B CA 1
ATOM 1329 C C . ASP B 1 56 ? 0.315 8.078 -2.197 1 97.62 56 ASP B C 1
ATOM 1331 O O . ASP B 1 56 ? 0.656 8.883 -1.328 1 97.62 56 ASP B O 1
ATOM 1335 N N . LEU B 1 57 ? 1.075 7.066 -2.607 1 96.56 57 LEU B N 1
ATOM 1336 C CA . LEU B 1 57 ? 2.49 6.992 -2.264 1 96.56 57 LEU B CA 1
ATOM 1337 C C . LEU B 1 57 ? 3.336 7.762 -3.273 1 96.56 57 LEU B C 1
ATOM 1339 O O . LEU B 1 57 ? 2.969 7.863 -4.445 1 96.56 57 LEU B O 1
ATOM 1343 N N . HIS B 1 58 ? 4.426 8.305 -2.775 1 91.19 58 HIS B N 1
ATOM 1344 C CA . HIS B 1 58 ? 5.344 9.039 -3.641 1 91.19 58 HIS B CA 1
ATOM 1345 C C . HIS B 1 58 ? 6.758 8.477 -3.545 1 91.19 58 HIS B C 1
ATOM 1347 O O . HIS B 1 58 ? 7.223 8.125 -2.455 1 91.19 58 HIS B O 1
ATOM 1353 N N . LYS B 1 59 ? 7.336 8.375 -4.688 1 90.25 59 LYS B N 1
ATOM 1354 C CA . LYS B 1 59 ? 8.711 7.883 -4.734 1 90.25 59 LYS B CA 1
ATOM 1355 C C . LYS B 1 59 ? 9.695 8.961 -4.293 1 90.25 59 LYS B C 1
ATOM 1357 O O . LYS B 1 59 ? 9.609 10.109 -4.738 1 90.25 59 LYS B O 1
ATOM 1362 N N . LEU B 1 60 ? 10.438 8.578 -3.354 1 78 60 LEU B N 1
ATOM 1363 C CA . LEU B 1 60 ? 11.523 9.438 -2.902 1 78 60 LEU B CA 1
ATOM 1364 C C . LEU B 1 60 ? 12.859 8.703 -2.939 1 78 60 LEU B C 1
ATOM 1366 O O . LEU B 1 60 ? 12.93 7.516 -2.611 1 78 60 LEU B O 1
ATOM 1370 N N . THR B 1 61 ? 13.781 9.297 -3.547 1 74.81 61 THR B N 1
ATOM 1371 C CA . THR B 1 61 ? 15.117 8.711 -3.574 1 74.81 61 THR B CA 1
ATOM 1372 C C . THR B 1 61 ? 15.992 9.305 -2.477 1 74.81 61 THR B C 1
ATOM 1374 O O . THR B 1 61 ? 16.062 10.523 -2.318 1 74.81 61 THR B O 1
ATOM 1377 N N . LYS B 1 62 ? 16.328 8.5 -1.58 1 60.31 62 LYS B N 1
ATOM 1378 C CA . LYS B 1 62 ? 17.281 8.945 -0.56 1 60.31 62 LYS B CA 1
ATOM 1379 C C . LYS B 1 62 ? 18.609 8.188 -0.677 1 60.31 62 LYS B C 1
ATOM 1381 O O . LYS B 1 62 ? 18.672 7 -0.365 1 60.31 62 LYS B O 1
ATOM 1386 N N . GLY B 1 63 ? 19.594 8.891 -1.035 1 61.91 63 GLY B N 1
ATOM 1387 C CA . GLY B 1 63 ? 20.828 8.195 -1.352 1 61.91 63 GLY B CA 1
ATOM 1388 C C . GLY B 1 63 ? 20.688 7.211 -2.496 1 61.91 63 GLY B C 1
ATOM 1389 O O . GLY B 1 63 ? 20.25 7.578 -3.586 1 61.91 63 GLY B O 1
ATOM 1390 N N . ASP B 1 64 ? 20.984 5.992 -2.201 1 64.62 64 ASP B N 1
ATOM 1391 C CA . ASP B 1 64 ? 20.922 4.945 -3.217 1 64.62 64 ASP B CA 1
ATOM 1392 C C . ASP B 1 64 ? 19.656 4.094 -3.049 1 64.62 64 ASP B C 1
ATOM 1394 O O . ASP B 1 64 ? 19.516 3.049 -3.684 1 64.62 64 ASP B O 1
ATOM 1398 N N . VAL B 1 65 ? 18.797 4.625 -2.121 1 67.38 65 VAL B N 1
ATOM 1399 C CA . VAL B 1 65 ? 17.609 3.82 -1.873 1 67.38 65 VAL B CA 1
ATOM 1400 C C . VAL B 1 65 ? 16.359 4.594 -2.301 1 67.38 65 VAL B C 1
ATOM 1402 O O . VAL B 1 65 ? 16.25 5.793 -2.037 1 67.38 65 VAL B O 1
ATOM 1405 N N . GLU B 1 66 ? 15.578 3.889 -3.057 1 79.44 66 GLU B N 1
ATOM 1406 C CA . GLU B 1 66 ? 14.281 4.434 -3.453 1 79.44 66 GLU B CA 1
ATOM 1407 C C . GLU B 1 66 ? 13.164 3.926 -2.547 1 79.44 66 GLU B C 1
ATOM 1409 O O . GLU B 1 66 ? 13.039 2.721 -2.328 1 79.44 66 GLU B O 1
ATOM 1414 N N . ILE B 1 67 ? 12.445 4.867 -1.948 1 78.88 67 ILE B N 1
ATOM 1415 C CA . ILE B 1 67 ? 11.344 4.484 -1.068 1 78.88 67 ILE B CA 1
ATOM 1416 C C . ILE B 1 67 ? 10.039 5.082 -1.583 1 78.88 67 ILE B C 1
ATOM 1418 O O . ILE B 1 67 ? 10.047 6.09 -2.293 1 78.88 67 ILE B O 1
ATOM 1422 N N . ASP B 1 68 ? 8.969 4.414 -1.29 1 90.88 68 ASP B N 1
ATOM 1423 C CA . ASP B 1 68 ? 7.625 4.945 -1.518 1 90.88 68 ASP B CA 1
ATOM 1424 C C . ASP B 1 68 ? 7 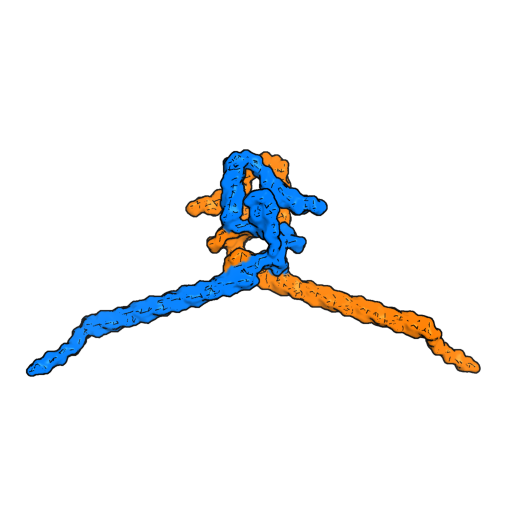5.43 -0.213 1 90.88 68 ASP B C 1
ATOM 1426 O O . ASP B 1 68 ? 6.816 4.652 0.724 1 90.88 68 ASP B O 1
ATOM 1430 N N . THR B 1 69 ? 6.699 6.793 -0.135 1 87.5 69 THR B N 1
ATOM 1431 C CA . THR B 1 69 ? 6.242 7.352 1.131 1 87.5 69 THR B CA 1
ATOM 1432 C C . THR B 1 69 ? 4.895 8.055 0.957 1 87.5 69 THR B C 1
ATOM 1434 O O . THR B 1 69 ? 4.598 8.578 -0.117 1 87.5 69 THR B O 1
ATOM 1437 N N . CYS B 1 70 ? 4.172 7.941 2.035 1 92 70 CYS B N 1
ATOM 1438 C CA . CYS B 1 70 ? 2.91 8.672 2.102 1 92 70 CYS B CA 1
ATOM 1439 C C . CYS B 1 70 ? 3.086 10.008 2.812 1 92 70 CYS B C 1
ATOM 1441 O O . CYS B 1 70 ? 3.477 10.047 3.98 1 92 70 CYS B O 1
ATOM 1443 N N . PHE B 1 71 ? 2.734 11.102 2.186 1 88.56 71 PHE B N 1
ATOM 1444 C CA . PHE B 1 71 ? 2.93 12.422 2.766 1 88.56 71 PHE B CA 1
ATOM 1445 C C . PHE B 1 71 ? 1.8 12.766 3.729 1 88.56 71 PHE B C 1
ATOM 1447 O O . PHE B 1 71 ? 1.905 13.719 4.508 1 88.56 71 PHE B O 1
ATOM 1454 N N . ASN B 1 72 ? 0.822 11.875 3.682 1 91.81 72 ASN B N 1
ATOM 1455 C CA . ASN B 1 72 ? -0.292 12.102 4.594 1 91.81 72 ASN B CA 1
ATOM 1456 C C . ASN B 1 72 ? -0.044 11.461 5.957 1 91.81 72 ASN B C 1
ATOM 1458 O O . ASN B 1 72 ? -0.143 12.125 6.988 1 91.81 72 ASN B O 1
ATOM 1462 N N . CYS B 1 73 ? 0.295 10.211 6.031 1 92.31 73 CYS B N 1
ATOM 1463 C CA . CYS B 1 73 ? 0.475 9.523 7.305 1 92.31 73 CYS B CA 1
ATOM 1464 C C . CYS B 1 73 ? 1.952 9.281 7.59 1 92.31 73 CYS B C 1
ATOM 1466 O O . CYS B 1 73 ? 2.316 8.875 8.695 1 92.31 73 CYS B O 1
ATOM 1468 N N . HIS B 1 74 ? 2.727 9.422 6.535 1 86.69 74 HIS B N 1
ATOM 1469 C CA . HIS B 1 74 ? 4.18 9.359 6.648 1 86.69 74 HIS B CA 1
ATOM 1470 C C . HIS B 1 74 ? 4.668 7.922 6.75 1 86.69 74 HIS B C 1
ATOM 1472 O O . HIS B 1 74 ? 5.773 7.672 7.234 1 86.69 74 HIS B O 1
ATOM 1478 N N . GLY B 1 75 ? 3.889 6.984 6.297 1 88.38 75 GLY B N 1
ATOM 1479 C CA . GLY B 1 75 ? 4.332 5.605 6.168 1 88.38 75 GLY B CA 1
ATOM 1480 C C . GLY B 1 75 ? 5.301 5.391 5.02 1 88.38 75 GLY B C 1
ATOM 1481 O O . GLY B 1 75 ? 5.348 6.195 4.086 1 88.38 75 GLY B O 1
ATOM 1482 N N . VAL B 1 76 ? 5.996 4.262 5.086 1 86.56 76 VAL B N 1
ATOM 1483 C CA . VAL B 1 76 ? 7 3.977 4.066 1 86.56 76 VAL B CA 1
ATOM 1484 C C . VAL B 1 76 ? 6.852 2.537 3.584 1 86.56 76 VAL B C 1
ATOM 1486 O O . VAL B 1 76 ? 6.703 1.616 4.391 1 86.56 76 VAL B O 1
ATOM 1489 N N . PHE B 1 77 ? 6.855 2.412 2.305 1 91.25 77 PHE B N 1
ATOM 1490 C CA . PHE B 1 77 ? 6.867 1.097 1.675 1 91.25 77 PHE B CA 1
ATOM 1491 C C . PHE B 1 77 ? 8.195 0.845 0.969 1 91.25 77 PHE B C 1
ATOM 1493 O O . PHE B 1 77 ? 8.695 1.714 0.253 1 91.25 77 PHE B O 1
ATOM 1500 N N . LEU B 1 78 ? 8.758 -0.288 1.191 1 85.19 78 LEU B N 1
ATOM 1501 C CA . LEU B 1 78 ? 10.016 -0.71 0.585 1 85.19 78 LEU B CA 1
ATOM 1502 C C . LEU B 1 78 ? 9.836 -2 -0.206 1 85.19 78 LEU B C 1
ATOM 1504 O O . LEU B 1 78 ? 9.297 -2.982 0.315 1 85.19 78 LEU B O 1
ATOM 1508 N N . ASP B 1 79 ? 10.289 -1.9 -1.423 1 86.56 79 ASP B N 1
ATOM 1509 C CA . ASP B 1 79 ? 10.234 -3.121 -2.221 1 86.56 79 ASP B CA 1
ATOM 1510 C C . ASP B 1 79 ? 11.289 -4.125 -1.763 1 86.56 79 ASP B C 1
ATOM 1512 O O . ASP B 1 79 ? 12.234 -3.764 -1.057 1 86.56 79 ASP B O 1
ATOM 1516 N N . SER B 1 80 ? 11.086 -5.355 -2.172 1 78.81 80 SER B N 1
ATOM 1517 C CA . SER B 1 80 ? 12 -6.414 -1.752 1 78.81 80 SER B CA 1
ATOM 1518 C C . SER B 1 80 ? 13.422 -6.148 -2.246 1 78.81 80 SER B C 1
ATOM 1520 O O . SER B 1 80 ? 14.391 -6.391 -1.525 1 78.81 80 SER B O 1
ATOM 1522 N N . GLY B 1 81 ? 13.508 -5.699 -3.494 1 72.56 81 GLY B N 1
ATOM 1523 C CA . GLY B 1 81 ? 14.82 -5.383 -4.047 1 72.56 81 GLY B CA 1
ATOM 1524 C C . GLY B 1 81 ? 15.562 -4.32 -3.258 1 72.56 81 GLY B C 1
ATOM 1525 O O . GLY B 1 81 ? 16.766 -4.441 -3.018 1 72.56 81 GLY B O 1
ATOM 1526 N N . GLU B 1 82 ? 14.828 -3.355 -2.82 1 70.06 82 GLU B N 1
ATOM 1527 C CA . GLU B 1 82 ? 15.422 -2.264 -2.053 1 70.06 82 GLU B CA 1
ATOM 1528 C C . GLU B 1 82 ? 15.797 -2.717 -0.646 1 70.06 82 GLU B C 1
ATOM 1530 O O . GLU B 1 82 ? 16.828 -2.299 -0.105 1 70.06 82 GLU B O 1
ATOM 1535 N N . LEU B 1 83 ? 14.938 -3.523 -0.222 1 65.75 83 LEU B N 1
ATOM 1536 C CA . LEU B 1 83 ? 15.234 -4.078 1.094 1 65.75 83 LEU B CA 1
ATOM 1537 C C . LEU B 1 83 ? 16.531 -4.891 1.062 1 65.75 83 LEU B C 1
ATOM 1539 O O . LEU B 1 83 ? 17.359 -4.793 1.974 1 65.75 83 LEU B O 1
ATOM 1543 N N . GLU B 1 84 ? 16.641 -5.574 -0.054 1 64.19 84 GLU B N 1
ATOM 1544 C CA . GLU B 1 84 ? 17.844 -6.359 -0.244 1 64.19 84 GLU B CA 1
ATOM 1545 C C . GLU B 1 84 ? 19.078 -5.461 -0.39 1 64.19 84 GLU B C 1
ATOM 1547 O O . GLU B 1 84 ? 20.141 -5.754 0.163 1 64.19 84 GLU B O 1
ATOM 1552 N N . ARG B 1 85 ? 18.938 -4.492 -1.11 1 62.5 85 ARG B N 1
ATOM 1553 C CA . ARG B 1 85 ? 20.031 -3.545 -1.3 1 62.5 85 ARG B CA 1
ATOM 1554 C C . ARG B 1 85 ? 20.406 -2.875 0.017 1 62.5 85 ARG B C 1
ATOM 1556 O O . ARG B 1 85 ? 21.594 -2.688 0.306 1 62.5 85 ARG B O 1
ATOM 1563 N N . LEU B 1 86 ? 19.375 -2.496 0.63 1 59.41 86 LEU B N 1
ATOM 1564 C CA . LEU B 1 86 ? 19.594 -1.892 1.938 1 59.41 86 LEU B CA 1
ATOM 1565 C C . LEU B 1 86 ? 20.328 -2.857 2.867 1 59.41 86 LEU B C 1
ATOM 1567 O O . LEU B 1 86 ? 21.234 -2.455 3.609 1 59.41 86 LEU B O 1
ATOM 1571 N N . GLN B 1 87 ? 20.062 -4.078 2.672 1 58.72 87 GLN B N 1
ATOM 1572 C CA . GLN B 1 87 ? 20.703 -5.121 3.471 1 58.72 87 GLN B CA 1
ATOM 1573 C C . GLN B 1 87 ? 22.156 -5.301 3.074 1 58.72 87 GLN B C 1
ATOM 1575 O O . GLN B 1 87 ? 23.031 -5.477 3.936 1 58.72 87 GLN B O 1
ATOM 1580 N N . ALA B 1 88 ? 22.297 -5.328 1.855 1 57.66 88 ALA B N 1
ATOM 1581 C CA . ALA B 1 88 ? 23.656 -5.461 1.326 1 57.66 88 ALA B CA 1
ATOM 1582 C C . ALA B 1 88 ? 24.531 -4.305 1.782 1 57.66 88 ALA B C 1
ATOM 1584 O O . ALA B 1 88 ? 25.719 -4.5 2.082 1 57.66 88 ALA B O 1
ATOM 1585 N N . HIS B 1 89 ? 24.047 -3.217 1.741 1 55.41 89 HIS B N 1
ATOM 1586 C CA . HIS B 1 89 ? 24.797 -2.037 2.164 1 55.41 89 HIS B CA 1
ATOM 1587 C C . HIS B 1 89 ? 25.062 -2.061 3.666 1 55.41 89 HIS B C 1
ATOM 1589 O O . HIS B 1 89 ? 26.141 -1.665 4.117 1 55.41 89 HIS B O 1
ATOM 1595 N N . MET B 1 90 ? 24.078 -2.383 4.285 1 51.06 90 MET B N 1
ATOM 1596 C CA . MET B 1 90 ? 24.219 -2.461 5.738 1 51.06 90 MET B CA 1
ATOM 1597 C C . MET B 1 90 ? 25.219 -3.539 6.133 1 51.06 90 MET B C 1
ATOM 1599 O O . MET B 1 90 ? 25.906 -3.408 7.141 1 51.06 90 MET B O 1
ATOM 1603 N N . ALA B 1 91 ? 25.156 -4.641 5.406 1 47.5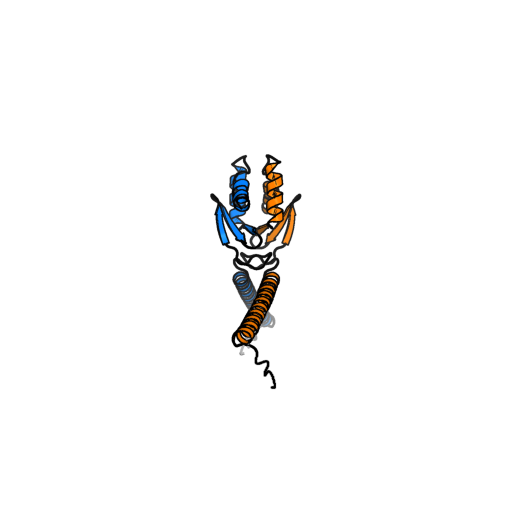3 91 ALA B N 1
ATOM 1604 C CA . ALA B 1 91 ? 26.141 -5.688 5.66 1 47.53 91 ALA B CA 1
ATOM 1605 C C . ALA B 1 91 ? 27.562 -5.16 5.5 1 47.53 91 ALA B C 1
ATOM 1607 O O . ALA B 1 91 ? 28.484 -5.625 6.172 1 47.53 91 ALA B O 1
ATOM 1608 N N . HIS B 1 92 ? 27.734 -4.363 4.488 1 45.81 92 HIS B N 1
ATOM 1609 C CA . HIS B 1 92 ? 29.078 -3.83 4.312 1 45.81 92 HIS B CA 1
ATOM 1610 C C . HIS B 1 92 ? 29.359 -2.699 5.297 1 45.81 92 HIS B C 1
ATOM 1612 O O . HIS B 1 92 ? 30.5 -2.502 5.715 1 45.81 92 HIS B O 1
ATOM 1618 N N . GLU B 1 93 ? 28.594 -1.561 5.234 1 42.72 93 GLU B N 1
ATOM 1619 C CA . GLU B 1 93 ? 28.906 -0.411 6.078 1 42.72 93 GLU B CA 1
ATOM 1620 C C . GLU B 1 93 ? 28.375 -0.606 7.492 1 42.72 93 GLU B C 1
ATOM 1622 O O . GLU B 1 93 ? 27.297 -1.177 7.68 1 42.72 93 GLU B O 1
ATOM 1627 N N . LYS B 1 94 ? 29.297 -0.653 8.375 1 41.66 94 LYS B N 1
ATOM 1628 C CA . LYS B 1 94 ? 29.047 -0.68 9.805 1 41.66 94 LYS B CA 1
ATOM 1629 C C . LYS B 1 94 ? 27.859 0.214 10.172 1 41.66 94 LYS B C 1
ATOM 1631 O O . LYS B 1 94 ? 27.266 0.067 11.242 1 41.66 94 LYS B O 1
ATOM 1636 N N . ASP B 1 95 ? 27.781 1.451 9.516 1 38.31 95 ASP B N 1
ATOM 1637 C CA . ASP B 1 95 ? 27.031 2.617 9.977 1 38.31 95 ASP B CA 1
ATOM 1638 C C . ASP B 1 95 ? 25.609 2.598 9.445 1 38.31 95 ASP B C 1
ATOM 1640 O O . ASP B 1 95 ? 25.391 2.402 8.25 1 38.31 95 ASP B O 1
ATOM 1644 N N . GLY B 1 96 ? 24.703 2.059 10.055 1 40.75 96 GLY B N 1
ATOM 1645 C CA . GLY B 1 96 ? 23.25 2.168 9.953 1 40.75 96 GLY B CA 1
ATOM 1646 C C . GLY B 1 96 ? 22.781 3.564 9.586 1 40.75 96 GLY B C 1
ATOM 1647 O O . GLY B 1 96 ? 21.641 3.928 9.852 1 40.75 96 GLY B O 1
ATOM 1648 N N . ARG B 1 97 ? 23.797 4.52 9.023 1 44.03 97 ARG B N 1
ATOM 1649 C CA . ARG B 1 97 ? 23.547 5.934 8.766 1 44.03 97 ARG B CA 1
ATOM 1650 C C . ARG B 1 97 ? 22.406 6.121 7.773 1 44.03 97 ARG B C 1
ATOM 1652 O O . ARG B 1 97 ? 21.656 7.086 7.871 1 44.03 97 ARG B O 1
ATOM 1659 N N . TRP B 1 98 ? 22.5 5.562 6.668 1 43 98 TRP B N 1
ATOM 1660 C CA . TRP B 1 98 ? 21.516 5.879 5.645 1 43 98 TRP B CA 1
ATOM 1661 C C . TRP B 1 98 ? 20.094 5.723 6.191 1 43 98 TRP B C 1
ATOM 1663 O O . TRP B 1 98 ? 19.203 6.477 5.824 1 43 98 TRP B O 1
ATOM 1673 N N . MET B 1 99 ? 19.766 4.676 7.102 1 45.12 99 MET B N 1
ATOM 1674 C CA . MET B 1 99 ? 18.469 4.762 7.785 1 45.12 99 MET B CA 1
ATOM 1675 C C . MET B 1 99 ? 18.344 6.078 8.547 1 45.12 99 MET B C 1
ATOM 1677 O O . MET B 1 99 ? 17.25 6.641 8.641 1 45.12 99 MET B O 1
ATOM 1681 N N . GLY B 1 100 ? 19.516 6.562 8.914 1 42.97 100 GLY B N 1
ATOM 1682 C CA . GLY B 1 100 ? 19.516 7.926 9.422 1 42.97 100 GLY B CA 1
ATOM 1683 C C . GLY B 1 100 ? 18.953 8.93 8.43 1 42.97 100 GLY B C 1
ATOM 1684 O O . GLY B 1 100 ? 18.156 9.789 8.789 1 42.97 100 GLY B O 1
ATOM 1685 N N . ALA B 1 101 ? 19.453 9 7.359 1 39.59 101 ALA B N 1
ATOM 1686 C CA . ALA B 1 101 ? 19.031 9.992 6.371 1 39.59 101 ALA B CA 1
ATOM 1687 C C . ALA B 1 101 ? 17.578 9.789 5.977 1 39.59 101 ALA B C 1
ATOM 1689 O O . ALA B 1 101 ? 16.828 10.758 5.832 1 39.59 101 ALA B O 1
ATOM 1690 N N . ILE B 1 102 ? 17.172 8.695 5.715 1 41.44 102 ILE B N 1
ATOM 1691 C CA . ILE B 1 102 ? 15.742 8.516 5.469 1 41.44 102 ILE B CA 1
ATOM 1692 C C . ILE B 1 102 ? 14.938 9.031 6.66 1 41.44 102 ILE B C 1
ATOM 1694 O O . ILE B 1 102 ? 13.945 9.734 6.488 1 41.44 102 ILE B O 1
ATOM 1698 N N . LEU B 1 103 ? 15.484 8.93 7.887 1 43.59 103 LEU B N 1
ATOM 1699 C CA . LEU B 1 103 ? 14.867 9.453 9.102 1 43.59 103 LEU B CA 1
ATOM 1700 C C . LEU B 1 103 ? 14.93 10.977 9.133 1 43.59 103 LEU B C 1
ATOM 1702 O O . LEU B 1 103 ? 13.977 11.625 9.562 1 43.59 103 LEU B O 1
ATOM 1706 N N . ASN B 1 104 ? 16.047 11.578 8.734 1 41.53 104 ASN B N 1
ATOM 1707 C CA . ASN B 1 104 ? 16.094 13.031 8.672 1 41.53 104 ASN B CA 1
ATOM 1708 C C . ASN B 1 104 ? 15.031 13.586 7.723 1 41.53 104 ASN B C 1
ATOM 1710 O O . ASN B 1 104 ? 14.531 14.688 7.922 1 41.53 104 ASN B O 1
ATOM 1714 N N . LEU B 1 105 ? 14.891 13.039 6.777 1 38.38 105 LEU B N 1
ATOM 1715 C CA . LEU B 1 105 ? 13.883 13.539 5.855 1 38.38 105 LEU B CA 1
ATOM 1716 C C . LEU B 1 105 ? 12.508 13.586 6.527 1 38.38 105 LEU B C 1
ATOM 1718 O O . LEU B 1 105 ? 11.68 14.438 6.195 1 38.38 105 LEU B O 1
ATOM 1722 N N . PHE B 1 106 ? 12.227 12.789 7.465 1 39.5 106 PHE B N 1
ATOM 1723 C CA . PHE B 1 106 ? 10.992 12.883 8.227 1 39.5 106 PHE B CA 1
ATOM 1724 C C . PHE B 1 106 ? 11.133 13.883 9.375 1 39.5 106 PHE B C 1
ATOM 1726 O O . PHE B 1 106 ? 10.141 14.312 9.953 1 39.5 106 PHE B O 1
ATOM 1733 N N . LYS B 1 107 ? 12.398 14.18 9.938 1 39 107 LYS B N 1
ATOM 1734 C CA . LYS B 1 107 ? 12.625 15.211 10.945 1 39 107 LYS B CA 1
ATOM 1735 C C . LYS B 1 107 ? 12.391 16.609 10.375 1 39 107 LYS B C 1
ATOM 1737 O O . LYS B 1 107 ? 11.906 17.5 11.07 1 39 107 LYS B O 1
ATOM 1742 N N . ASN B 1 108 ? 13.141 16.938 9.281 1 38.19 108 ASN B N 1
ATOM 1743 C CA . ASN B 1 108 ? 13.148 18.375 9.055 1 38.19 108 ASN B CA 1
ATOM 1744 C C . ASN B 1 108 ? 11.742 18.922 8.805 1 38.19 108 ASN B C 1
ATOM 1746 O O . ASN B 1 108 ? 11.57 20.047 8.375 1 38.19 108 ASN B O 1
ATOM 1750 N N . LYS B 1 109 ? 10.781 18.281 9.32 1 32.38 109 LYS B N 1
ATOM 1751 C CA . LYS B 1 109 ? 9.727 19.25 9.586 1 32.38 109 LYS B CA 1
ATOM 1752 C C . LYS B 1 109 ? 9.906 19.891 10.961 1 32.38 109 LYS B C 1
ATOM 1754 O O . LYS B 1 109 ? 10.297 19.219 11.922 1 32.38 109 LYS B O 1
#

Nearest PDB structures (foldseek):
  8ity-assembly1_I  TM=8.025E-01  e=2.430E-01  Homo sapiens
  7aea-assembly1_I  TM=7.997E-01  e=2.599E-01  Homo sapiens
  7fjj-assembly1_I  TM=7.956E-01  e=3.892E-01  Homo sapiens
  2h85-assembly1_A  TM=3.160E-01  e=8.610E+00  Severe acute respiratory syndrome-related coronavirus
  8ity-assembly1_I  TM=7.933E-01  e=2.540E-01  Homo sapiens

pLDDT: mean 77.4, std 22.04, range [27.92, 98.5]

Organism: Cystobacter fuscus (strain ATCC 25194 / DSM 2262 / NBRC 100088 / M29) (NCBI:txid1242864)

Foldseek 3Di:
DPPPVPPPPVRVVVVVVVVVVVVVVVVVVVVVVVVVVVVVVVCVVCPQADPPPRHGWDWDDQPPAIWTADPVVGDIDHDPVRVVVLVVVCVPDVDNCSVVRVVVVVPPD/DPPPVPPPPVRVVVVVVVVVVVVVVVVVVVVVVVVVVVVVVVCVVCPQADPPPRHGWDWDDQPPAIWTADPVPGDIDHDPVRVVVLVVVVVVDVDPCSVVRVVVVVPVD

Secondary structure (DSSP, 8-state):
--------HHHHHHHHHHHHHHHHHHHHHHHHHHHHHHHHHHHHHHTTB-TTT--BEEEEEETTEEEEEETTT--EEE-HHHHHHHHHHHHH-S-THHHHHHHHHHH--/--------HHHHHHHHHHHHHHHHHHHHHHHHHHHHHHHHHHHHHHTTB-TTT--BEEEEEETTEEEEEETTT--EEE-HHHHHHHHHHHHH-S-THHHHHHHHHHH--

Sequence (218 aa):
MAHTDKPSTNEDDYFAQEEIEQKRKLAHQQAQALAAQQREELKKLHFMKCPKCGMDLHKLTKGDVEIDTCFNCHGVFLDSGELERLQAHMAHEKDGRWMGAILNLFKNKMAHTDKPSTNEDDYFAQEEIEQKRKLAHQQAQALAAQQREELKKLHFMKCPKCGMDLHKLTKGDVEIDTCFNCHGVFLDSGELERLQAHMAHEKDGRWMGAILNLFKNK

InterPro domains:
  IPR027392 Transcription factor zinc-finger [PF13453] (49-86)